Protein AF-0000000087552718 (afdb_homodimer)

Secondary structure (DSSP, 8-state):
---EEEE--GGGHHHHHHHHHHHHHHTSS-S--SPPPHHHHHHHB-SSS-EEEE-TTS-EEEEEEEEE----GGGTTEEEEEEEE-GGGTTSSHHHHHHHHHHHHHHHTT--EEEEEE-TT-HHHHHHHHHTTPEEEEEEEEEEEETTEEEEEEEEEEE-SS--/---EEEE--GGGHHHHHHHHHHHHHHTSS-S--SPPPHHHHHHHB-SSS-EEEE-TTS-EEEEEEEEE----GGGTTEEEEEEEE-GGGTTSSHHHHHHHHHHHHHHHTT--EEEEEE-TT-HHHHHHHHHTTPEEEEEEEEEEEETTEEEEEEEEEEE-SS--

InterPro domains:
  IPR000182 GNAT domain [PF00583] (30-134)
  IPR000182 GNAT domain [PS51186] (3-160)
  IPR016181 Acyl-CoA N-acyltransferase [SSF55729] (3-159)

Radius of gyration: 21.66 Å; Cα contacts (8 Å, |Δi|>4): 622; chains: 2; bounding box: 42×72×47 Å

Nearest PDB structures (foldseek):
  1vhs-assembly1_A  TM=8.877E-01  e=8.436E-16  Bacillus subtilis
  4j3g-assembly2_C  TM=9.039E-01  e=2.349E-14  Brucella abortus 2308
  1vhs-assembly2_B  TM=8.632E-01  e=4.891E-15  Bacillus subtilis
  2j8n-assembly1_A  TM=9.080E-01  e=2.349E-14  Pseudomonas aeruginosa
  1yvo-as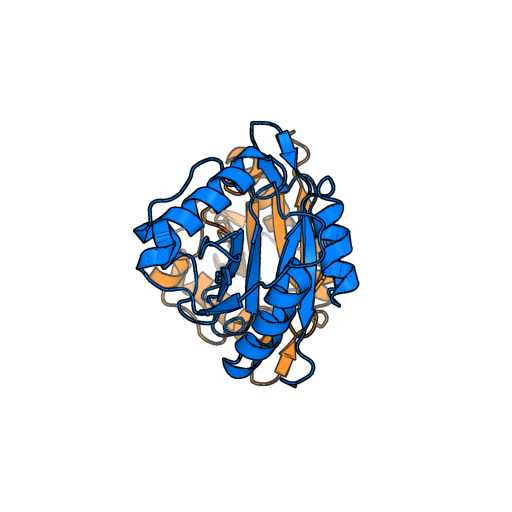sembly1_A  TM=9.043E-01  e=2.396E-13  Pseudomonas aeruginosa PAO1

Foldseek 3Di:
DDKDKDADDPVCLVLALVQVQQLLVVQWNDLDNDRDDSVVVPVFFDPFLWMFIADPVRHTFKIKTWGDDDPDPVQRLETEIDITGHPVCQPVCVRLVSVVSSLVRSVVVPRFKYKYKGFPVPVSVVVVCVVNAKDWPAKAFQPDDHPRDRTIIIMIMDGHPVRD/DDKDKDADDPVCQVLALVQVQQLLVVQWNDLDNDRDDSVVVPVFFDPFLWMFIADPVRHTFKIKTWGDDDPDPVQRQETEIDITGHPVCQPVCVRLVSVVSSLVRSVVVPRFKYKYKGFPVPVSVVVVCVVNAKDWPAKAFQPDDHPRDRTIITMIMDGHPVND

Organism: NCBI:txid2305228

pLDDT: mean 96.36, std 3.83, range [64.38, 98.88]

Structure (mmCIF, N/CA/C/O backbone):
data_AF-0000000087552718-model_v1
#
loop_
_entity.id
_entity.type
_entity.pdbx_description
1 polymer 'N-acetyltransferase family protein'
#
loop_
_atom_site.group_PDB
_atom_site.id
_atom_site.type_symbol
_atom_site.label_atom_id
_atom_site.label_alt_id
_atom_site.label_comp_id
_atom_site.label_asym_id
_atom_site.label_entity_id
_atom_site.label_seq_id
_atom_site.pdbx_PDB_ins_code
_atom_site.Cartn_x
_atom_site.Cartn_y
_atom_site.Cartn_z
_atom_site.occupancy
_atom_site.B_iso_or_equiv
_atom_site.auth_seq_id
_atom_site.auth_comp_id
_atom_site.auth_asym_id
_atom_site.auth_atom_id
_atom_site.pdbx_PDB_model_num
ATOM 1 N N . MET A 1 1 ? -5.48 31.234 22.109 1 64.38 1 MET A N 1
ATOM 2 C CA . MET A 1 1 ? -5.242 31.562 20.719 1 64.38 1 MET A CA 1
ATOM 3 C C . MET A 1 1 ? -6.363 31.031 19.828 1 64.38 1 MET A C 1
ATOM 5 O O . MET A 1 1 ? -6.922 29.969 20.094 1 64.38 1 MET A O 1
ATOM 9 N N . ASN A 1 2 ? -7.027 31.875 19 1 84.81 2 ASN A N 1
ATOM 10 C CA . ASN A 1 2 ? -8.242 31.578 18.25 1 84.81 2 ASN A CA 1
ATOM 11 C C . ASN A 1 2 ? -7.938 30.969 16.891 1 84.81 2 ASN A C 1
ATOM 13 O O . ASN A 1 2 ? -7.25 31.594 16.078 1 84.81 2 ASN A O 1
ATOM 17 N N . TYR A 1 3 ? -7.934 29.688 16.688 1 91.69 3 TYR A N 1
ATOM 18 C CA . TYR A 1 3 ? -7.773 29.031 15.391 1 91.69 3 TYR A CA 1
ATOM 19 C C . TYR A 1 3 ? -9.125 28.75 14.75 1 91.69 3 TYR A C 1
ATOM 21 O O . TYR A 1 3 ? -10.125 28.562 15.453 1 91.69 3 TYR A O 1
ATOM 29 N N . GLU A 1 4 ? -9.148 28.906 13.445 1 95.44 4 GLU A N 1
ATOM 30 C CA . GLU A 1 4 ? -10.359 28.578 12.711 1 95.44 4 GLU A CA 1
ATOM 31 C C . GLU A 1 4 ? -10.148 27.375 11.805 1 95.44 4 GLU A C 1
ATOM 33 O O . GLU A 1 4 ? -9.195 27.344 11.016 1 95.44 4 GLU A O 1
ATOM 38 N N . LEU A 1 5 ? -10.992 26.359 11.984 1 97.06 5 LEU A N 1
ATOM 39 C CA . LEU A 1 5 ? -11.016 25.188 11.109 1 97.06 5 LEU A CA 1
ATOM 40 C C . LEU A 1 5 ? -12 25.391 9.961 1 97.06 5 LEU A C 1
ATOM 42 O O . LEU A 1 5 ? -13.18 25.672 10.195 1 97.06 5 LEU A O 1
ATOM 46 N N . ARG A 1 6 ? -11.508 25.25 8.758 1 97.56 6 ARG A N 1
ATOM 47 C CA . ARG A 1 6 ? -12.406 25.422 7.617 1 97.56 6 ARG A CA 1
ATOM 48 C C . ARG A 1 6 ? -11.969 24.547 6.441 1 97.56 6 ARG A C 1
ATOM 50 O O . ARG A 1 6 ? -10.883 23.969 6.465 1 97.56 6 ARG A O 1
ATOM 57 N N . GLU A 1 7 ? -12.805 24.516 5.41 1 98.06 7 GLU A N 1
ATOM 58 C CA . GLU A 1 7 ? -12.484 23.766 4.199 1 98.06 7 GLU A CA 1
ATOM 59 C C . GLU A 1 7 ? -11.32 24.406 3.449 1 98.06 7 GLU A C 1
ATOM 61 O O . GLU A 1 7 ? -11.18 25.625 3.432 1 98.06 7 GLU A O 1
ATOM 66 N N . MET A 1 8 ? -10.539 23.578 2.881 1 98.44 8 MET A N 1
ATOM 67 C CA . MET A 1 8 ? -9.445 24.047 2.029 1 98.44 8 MET A CA 1
ATOM 68 C C . MET A 1 8 ? -9.984 24.656 0.738 1 98.44 8 MET A C 1
ATOM 70 O O . MET A 1 8 ? -10.844 24.078 0.08 1 98.44 8 MET A O 1
ATOM 74 N N . LEU A 1 9 ? -9.492 25.812 0.384 1 97.12 9 LEU A N 1
ATOM 75 C CA . LEU A 1 9 ? -9.898 26.516 -0.833 1 97.12 9 LEU A CA 1
ATOM 76 C C . LEU A 1 9 ? -8.742 26.609 -1.816 1 97.12 9 LEU A C 1
ATOM 78 O O . LEU A 1 9 ? -7.574 26.5 -1.424 1 97.12 9 LEU A O 1
ATOM 82 N N . PRO A 1 10 ? -9.031 26.859 -3.086 1 96.12 10 PRO A N 1
ATOM 83 C CA . PRO A 1 10 ? -7.965 26.984 -4.078 1 96.12 10 PRO A CA 1
ATOM 84 C C . PRO A 1 10 ? -6.938 28.047 -3.705 1 96.12 10 PRO A C 1
ATOM 86 O O . PRO A 1 10 ? -5.746 27.891 -3.975 1 96.12 10 PRO A O 1
ATOM 89 N N . VAL A 1 11 ? -7.348 29.047 -3.031 1 96.5 11 VAL A N 1
ATOM 90 C CA . VAL A 1 11 ? -6.469 30.156 -2.689 1 96.5 11 VAL A CA 1
ATOM 91 C C . VAL A 1 11 ? -5.449 29.719 -1.645 1 96.5 11 VAL A C 1
ATOM 93 O O . VAL A 1 11 ? -4.418 30.359 -1.457 1 96.5 11 VAL A O 1
ATOM 96 N N . ASP A 1 12 ? -5.703 28.562 -0.987 1 97.88 12 ASP A N 1
ATOM 97 C CA . ASP A 1 12 ? -4.828 28.078 0.077 1 97.88 12 ASP A CA 1
ATOM 98 C C . ASP A 1 12 ? -3.629 27.328 -0.497 1 97.88 12 ASP A C 1
ATOM 100 O O . ASP A 1 12 ? -2.697 26.984 0.235 1 97.88 12 ASP A O 1
ATOM 104 N N . GLU A 1 13 ? -3.666 27.078 -1.728 1 97.06 13 GLU A N 1
ATOM 105 C CA . GLU A 1 13 ? -2.746 26.156 -2.391 1 97.06 13 GLU A CA 1
ATOM 106 C C . GLU A 1 13 ? -1.294 26.5 -2.08 1 97.06 13 GLU A C 1
ATOM 108 O O . GLU A 1 13 ? -0.5 25.625 -1.728 1 97.06 13 GLU A O 1
ATOM 113 N N . GLU A 1 14 ? -0.969 27.75 -2.232 1 97.38 14 GLU A N 1
ATOM 114 C CA . GLU A 1 14 ? 0.408 28.172 -2.008 1 97.38 14 GLU A CA 1
ATOM 115 C C . GLU A 1 14 ? 0.856 27.875 -0.581 1 97.38 14 GLU A C 1
ATOM 117 O O . GLU A 1 14 ? 1.956 27.359 -0.366 1 97.38 14 GLU A O 1
ATOM 122 N N . GLN A 1 15 ? 0.077 28.188 0.384 1 98 15 GLN A N 1
ATOM 123 C CA . GLN A 1 15 ? 0.416 27.953 1.784 1 98 15 GLN A CA 1
ATOM 124 C C . GLN A 1 15 ? 0.46 26.469 2.096 1 98 15 GLN A C 1
ATOM 126 O O . GLN A 1 15 ? 1.306 26.016 2.871 1 98 15 GLN A O 1
ATOM 131 N N . VAL A 1 16 ? -0.418 25.734 1.537 1 98.44 16 VAL A N 1
ATOM 132 C CA . VAL A 1 16 ? -0.459 24.281 1.713 1 98.44 16 VAL A CA 1
ATOM 133 C C . VAL A 1 16 ? 0.856 23.672 1.241 1 98.44 16 VAL A C 1
ATOM 135 O O . VAL A 1 16 ? 1.479 22.891 1.965 1 98.44 16 VAL A O 1
ATOM 138 N N . LEU A 1 17 ? 1.296 24.109 0.075 1 98.62 17 LEU A N 1
ATOM 139 C CA . LEU A 1 17 ? 2.525 23.562 -0.488 1 98.62 17 LEU A CA 1
ATOM 140 C C . LEU A 1 17 ? 3.742 24.031 0.298 1 98.62 17 LEU A C 1
ATOM 142 O O . LEU A 1 17 ? 4.727 23.312 0.435 1 98.62 17 LEU A O 1
ATOM 146 N N . LYS A 1 18 ? 3.645 25.25 0.785 1 98.44 18 LYS A N 1
ATOM 147 C CA . LYS A 1 18 ? 4.727 25.766 1.621 1 98.44 18 LYS A CA 1
ATOM 148 C C . LYS A 1 18 ? 4.883 24.922 2.891 1 98.44 18 LYS A C 1
ATOM 150 O O . LYS A 1 18 ? 6 24.609 3.293 1 98.44 18 LYS A O 1
ATOM 155 N N . ILE A 1 19 ? 3.82 24.609 3.488 1 98.5 19 ILE A N 1
ATOM 156 C CA . ILE A 1 19 ? 3.842 23.781 4.691 1 98.5 19 ILE A CA 1
ATOM 157 C C . ILE A 1 19 ? 4.367 22.391 4.352 1 98.5 19 ILE A C 1
ATOM 159 O O . ILE A 1 19 ? 5.156 21.812 5.105 1 98.5 19 ILE A O 1
ATOM 163 N N . PHE A 1 20 ? 3.951 21.906 3.225 1 98.56 20 PHE A N 1
ATOM 164 C CA . PHE A 1 20 ? 4.441 20.594 2.791 1 98.56 20 PHE A CA 1
ATOM 165 C C . PHE A 1 20 ? 5.953 20.625 2.598 1 98.56 20 PHE A C 1
ATOM 167 O O . PHE A 1 20 ? 6.648 19.688 2.984 1 98.56 20 PHE A O 1
ATOM 174 N N . LYS A 1 21 ? 6.402 21.656 2.045 1 98.56 21 LYS A N 1
ATOM 175 C CA . LYS A 1 21 ? 7.84 21.828 1.862 1 98.56 21 LYS A CA 1
ATOM 176 C C . LYS A 1 21 ? 8.578 21.75 3.195 1 98.56 21 LYS A C 1
ATOM 178 O O . LYS A 1 21 ? 9.625 21.109 3.293 1 98.56 21 LYS A O 1
ATOM 183 N N . GLU A 1 22 ? 8.039 22.359 4.176 1 98.25 22 GLU A N 1
ATOM 184 C CA . GLU A 1 22 ? 8.641 22.281 5.504 1 98.25 22 GLU A CA 1
ATOM 185 C C . GLU A 1 22 ? 8.672 20.828 5.996 1 98.25 22 GLU A C 1
ATOM 187 O O . GLU A 1 22 ? 9.641 20.406 6.629 1 98.25 22 GLU A O 1
ATOM 192 N N . GLY A 1 23 ? 7.598 20.094 5.746 1 97.31 23 GLY A N 1
ATOM 193 C CA . GLY A 1 23 ? 7.578 18.672 6.066 1 97.31 23 GLY A CA 1
ATOM 194 C C . GLY A 1 23 ? 8.672 17.891 5.371 1 97.31 23 GLY A C 1
ATOM 195 O O . GLY A 1 23 ? 9.375 17.094 6.004 1 97.31 23 GLY A O 1
ATOM 196 N N . ILE A 1 24 ? 8.844 18.172 4.117 1 97.88 24 ILE A N 1
ATOM 197 C CA . ILE A 1 24 ? 9.883 17.516 3.338 1 97.88 24 ILE A CA 1
ATOM 198 C C . ILE A 1 24 ? 11.258 17.859 3.92 1 97.88 24 ILE A C 1
ATOM 200 O O . ILE A 1 24 ? 12.078 16.969 4.145 1 97.88 24 ILE A O 1
ATOM 204 N N . GLU A 1 25 ? 11.445 19.078 4.27 1 97.44 25 GLU A N 1
ATOM 205 C CA . GLU A 1 25 ? 12.734 19.562 4.742 1 97.44 25 GLU A CA 1
ATOM 206 C C . GLU A 1 25 ? 13.062 19.031 6.129 1 97.44 25 GLU A C 1
ATOM 208 O O . GLU A 1 25 ? 14.227 18.969 6.52 1 97.44 25 GLU A O 1
ATOM 213 N N . SER A 1 26 ? 12.023 18.672 6.836 1 96.12 26 SER A N 1
ATOM 214 C CA . SER A 1 26 ? 12.266 18.109 8.164 1 96.12 26 SER A CA 1
ATOM 215 C C . SER A 1 26 ? 13.023 16.797 8.086 1 96.12 26 SER A C 1
ATOM 217 O O . SER A 1 26 ? 13.672 16.391 9.047 1 96.12 26 SER A O 1
ATOM 219 N N . GLY A 1 27 ? 12.781 16 7.02 1 96.25 27 GLY A N 1
ATOM 220 C CA . GLY A 1 27 ? 13.477 14.742 6.797 1 96.25 27 GLY A CA 1
ATOM 221 C C . GLY A 1 27 ? 12.844 13.57 7.52 1 96.25 27 GLY A C 1
ATOM 222 O O . GLY A 1 27 ? 13.375 12.461 7.492 1 96.25 27 GLY A O 1
ATOM 223 N N . ILE A 1 28 ? 11.719 13.805 8.148 1 96.31 28 ILE A N 1
ATOM 224 C CA . ILE A 1 28 ? 11.164 12.688 8.906 1 96.31 28 ILE A CA 1
ATOM 225 C C . ILE A 1 28 ? 9.656 12.594 8.648 1 96.31 28 ILE A C 1
ATOM 227 O O . ILE A 1 28 ? 8.953 11.852 9.336 1 96.31 28 ILE A O 1
ATOM 231 N N . ALA A 1 29 ? 9.18 13.367 7.691 1 96.31 29 ALA A N 1
ATOM 232 C CA . ALA A 1 29 ? 7.727 13.43 7.531 1 96.31 29 ALA A CA 1
ATOM 233 C C . ALA A 1 29 ? 7.277 12.602 6.328 1 96.31 29 ALA A C 1
ATOM 235 O O . ALA A 1 29 ? 6.133 12.148 6.273 1 96.31 29 ALA A O 1
ATOM 236 N N . THR A 1 30 ? 8.148 12.469 5.344 1 97.56 30 THR A N 1
ATOM 237 C CA . THR A 1 30 ? 7.758 11.836 4.086 1 97.56 30 THR A CA 1
ATOM 238 C C . THR A 1 30 ? 8.984 11.375 3.309 1 97.56 30 THR A C 1
ATOM 240 O O . THR A 1 30 ? 10.094 11.875 3.535 1 97.56 30 THR A O 1
ATOM 243 N N . PHE A 1 31 ? 8.789 10.516 2.375 1 98 31 PHE A N 1
ATOM 244 C CA . PHE A 1 31 ? 9.852 10.07 1.477 1 98 31 PHE A CA 1
ATOM 245 C C . PHE A 1 31 ? 10.062 11.078 0.351 1 98 31 PHE A C 1
ATOM 247 O O . PHE A 1 31 ? 11.062 11.008 -0.375 1 98 31 PHE A O 1
ATOM 254 N N . GLU A 1 32 ? 9.078 11.984 0.178 1 97.44 32 GLU A N 1
ATOM 255 C CA . GLU A 1 32 ? 9.188 12.961 -0.896 1 97.44 32 GLU A CA 1
ATOM 256 C C . GLU A 1 32 ? 10.391 13.883 -0.682 1 97.44 32 GLU A C 1
ATOM 258 O O . GLU A 1 32 ? 10.672 14.289 0.447 1 97.44 32 GLU A O 1
ATOM 263 N N . THR A 1 33 ? 11.023 14.203 -1.786 1 97.44 33 THR A N 1
ATOM 264 C CA . THR A 1 33 ? 12.203 15.062 -1.687 1 97.44 33 THR A CA 1
ATOM 265 C C . THR A 1 33 ? 11.984 16.375 -2.436 1 97.44 33 THR A C 1
ATOM 267 O O . THR A 1 33 ? 12.789 17.297 -2.322 1 97.44 33 THR A O 1
ATOM 270 N N . GLU A 1 34 ? 10.906 16.406 -3.184 1 97.5 34 GLU A N 1
ATOM 271 C CA . GLU A 1 34 ? 10.555 17.609 -3.938 1 97.5 34 GLU A CA 1
ATOM 272 C C . GLU A 1 34 ? 9.102 18.016 -3.689 1 97.5 34 GLU A C 1
ATOM 274 O O . GLU A 1 34 ? 8.25 17.156 -3.447 1 97.5 34 GLU A O 1
ATOM 279 N N . VAL A 1 35 ? 8.906 19.266 -3.74 1 98.12 35 VAL A N 1
ATOM 280 C CA . VAL A 1 35 ? 7.543 19.766 -3.641 1 98.12 35 VAL A CA 1
ATOM 281 C C . VAL A 1 35 ? 6.812 19.531 -4.961 1 98.12 35 VAL A C 1
ATOM 283 O O . VAL A 1 35 ? 7.305 19.922 -6.023 1 98.12 35 VAL A O 1
ATOM 286 N N . PRO A 1 36 ? 5.746 18.922 -4.91 1 97.5 36 PRO A N 1
ATOM 287 C CA . PRO A 1 36 ? 5.012 18.734 -6.164 1 97.5 36 PRO A CA 1
ATOM 288 C C . PRO A 1 36 ? 4.441 20.031 -6.719 1 97.5 36 PRO A C 1
ATOM 290 O O . PRO A 1 36 ? 4.359 21.031 -5.996 1 97.5 36 PRO A O 1
ATOM 293 N N . THR A 1 37 ? 4.102 19.969 -7.969 1 97.62 37 THR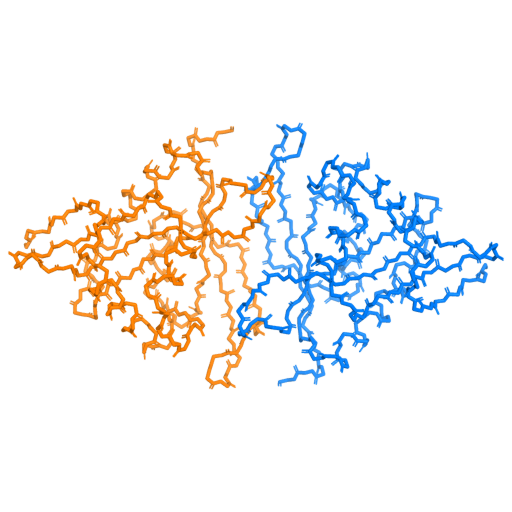 A N 1
ATOM 294 C CA . THR A 1 37 ? 3.273 21.047 -8.492 1 97.62 37 THR A CA 1
ATOM 295 C C . THR A 1 37 ? 1.881 21.016 -7.875 1 97.62 37 THR A C 1
ATOM 297 O O . THR A 1 37 ? 1.469 20 -7.312 1 97.62 37 THR A O 1
ATOM 300 N N . ALA A 1 38 ? 1.217 22.094 -8.008 1 96.75 38 ALA A N 1
ATOM 301 C CA . ALA A 1 38 ? -0.156 22.156 -7.512 1 96.75 38 ALA A CA 1
ATOM 302 C C . ALA A 1 38 ? -1.026 21.094 -8.172 1 96.75 38 ALA A C 1
ATOM 304 O O . ALA A 1 38 ? -1.839 20.438 -7.512 1 96.75 38 ALA A O 1
ATOM 305 N N . GLU A 1 39 ? -0.843 20.906 -9.414 1 96.94 39 GLU A N 1
ATOM 306 C CA . GLU A 1 39 ? -1.607 19.922 -10.172 1 96.94 39 GLU A CA 1
ATOM 307 C C . GLU A 1 39 ? -1.315 18.5 -9.68 1 96.94 39 GLU A C 1
ATOM 309 O O . GLU A 1 39 ? -2.236 17.719 -9.469 1 96.94 39 GLU A O 1
ATOM 314 N N . ALA A 1 40 ? -0.06 18.203 -9.484 1 96.62 40 ALA A N 1
ATOM 315 C CA . ALA A 1 40 ? 0.334 16.875 -9.016 1 96.62 40 ALA A CA 1
ATOM 316 C C . ALA A 1 40 ? -0.217 16.609 -7.617 1 96.62 40 ALA A C 1
ATOM 318 O O . ALA A 1 40 ? -0.703 15.508 -7.336 1 96.62 40 ALA A O 1
ATOM 319 N N . TRP A 1 41 ? -0.127 17.609 -6.82 1 97.38 41 TRP A N 1
ATOM 320 C CA . TRP A 1 41 ? -0.685 17.5 -5.477 1 97.38 41 TRP A CA 1
ATOM 321 C C . TRP A 1 41 ? -2.18 17.188 -5.535 1 97.38 41 TRP A C 1
ATOM 323 O O . TRP A 1 41 ? -2.656 16.266 -4.875 1 97.38 41 TRP A O 1
ATOM 333 N N . ASN A 1 42 ? -2.861 17.906 -6.359 1 96.94 42 ASN A N 1
ATOM 334 C CA . ASN A 1 42 ? -4.309 17.766 -6.469 1 96.94 42 ASN A CA 1
ATOM 335 C C . ASN A 1 42 ? -4.695 16.375 -6.98 1 96.94 42 ASN A C 1
ATOM 337 O O . ASN A 1 42 ? -5.734 15.836 -6.602 1 96.94 42 ASN A O 1
ATOM 341 N N . MET A 1 43 ? -3.889 15.812 -7.773 1 95.44 43 MET A N 1
ATOM 342 C CA . MET A 1 43 ? -4.168 14.5 -8.352 1 95.44 43 MET A CA 1
ATOM 343 C C . MET A 1 43 ? -3.912 13.391 -7.332 1 95.44 43 MET A C 1
ATOM 345 O O . MET A 1 43 ? -4.523 12.328 -7.402 1 95.44 43 MET A O 1
ATOM 349 N N . GLU A 1 44 ? -3.072 13.664 -6.414 1 95.75 44 GLU A N 1
ATOM 350 C CA . GLU A 1 44 ? -2.666 12.648 -5.449 1 95.75 44 GLU A CA 1
ATOM 351 C C . GLU A 1 44 ? -3.652 12.562 -4.289 1 95.75 44 GLU A C 1
ATOM 353 O O . GLU A 1 44 ? -3.791 11.508 -3.66 1 95.75 44 GLU A O 1
ATOM 358 N N . TYR A 1 45 ? -4.293 13.648 -4.02 1 97.88 45 TYR A N 1
ATOM 359 C CA . TYR A 1 45 ? -5.191 13.727 -2.873 1 97.88 45 TYR A CA 1
ATOM 360 C C . TYR A 1 45 ? -6.648 13.711 -3.318 1 97.88 45 TYR A C 1
ATOM 362 O O . TYR A 1 45 ? -6.98 14.203 -4.395 1 97.88 45 TYR A O 1
ATOM 370 N N . PHE A 1 46 ? -7.441 13.148 -2.514 1 98.19 46 PHE A N 1
ATOM 371 C CA . PHE A 1 46 ? -8.883 13.219 -2.748 1 98.19 46 PHE A CA 1
ATOM 372 C C . PHE A 1 46 ? -9.383 14.656 -2.639 1 98.19 46 PHE A C 1
ATOM 374 O O . PHE A 1 46 ? -8.852 15.445 -1.854 1 98.19 46 PHE A O 1
ATOM 381 N N . ASN A 1 47 ? -10.453 14.922 -3.344 1 97.06 47 ASN A N 1
ATOM 382 C CA . ASN A 1 47 ? -11.07 16.25 -3.244 1 97.06 47 ASN A CA 1
ATOM 383 C C . ASN A 1 47 ? -11.859 16.391 -1.946 1 97.06 47 ASN A C 1
ATOM 385 O O . ASN A 1 47 ? -11.992 17.5 -1.422 1 97.06 47 ASN A O 1
ATOM 389 N N . GLU A 1 48 ? -12.305 15.297 -1.503 1 97.38 48 GLU A N 1
ATOM 390 C CA . GLU A 1 48 ? -13.039 15.289 -0.241 1 97.38 48 GLU A CA 1
ATOM 391 C C . GLU A 1 48 ? -12.094 15.344 0.952 1 97.38 48 GLU A C 1
ATOM 393 O O . GLU A 1 48 ? -10.945 14.906 0.856 1 97.38 48 GLU A O 1
ATOM 398 N N . CYS A 1 49 ? -12.625 15.914 2.078 1 98.31 49 CYS A N 1
ATOM 399 C CA . CYS A 1 49 ? -11.953 15.852 3.371 1 98.31 49 CYS A CA 1
ATOM 400 C C . CYS A 1 49 ? -10.664 16.672 3.361 1 98.31 49 CYS A C 1
ATOM 402 O O . CYS A 1 49 ? -9.633 16.219 3.867 1 98.31 49 CYS A O 1
ATOM 404 N N . ARG A 1 50 ? -10.68 17.766 2.713 1 98.5 50 ARG A N 1
ATOM 405 C CA . ARG A 1 50 ? -9.586 18.734 2.779 1 98.5 50 ARG A CA 1
ATOM 406 C C . ARG A 1 50 ? -9.906 19.859 3.758 1 98.5 50 ARG A C 1
ATOM 408 O O . ARG A 1 50 ? -10.898 20.562 3.598 1 98.5 50 ARG A O 1
ATOM 415 N N . TRP A 1 51 ? -9.047 20.031 4.754 1 98.56 51 TRP A N 1
ATOM 416 C CA . TRP A 1 51 ? -9.281 21.031 5.785 1 98.56 51 TRP A CA 1
ATOM 417 C C . TRP A 1 51 ? -8.008 21.797 6.105 1 98.56 51 TRP A C 1
ATOM 419 O O . TRP A 1 51 ? -6.902 21.266 5.98 1 98.56 51 TRP A O 1
ATOM 429 N N . VAL A 1 52 ? -8.195 23.047 6.551 1 98.31 52 VAL A N 1
ATOM 430 C CA . VAL A 1 52 ? -7.062 23.844 6.984 1 98.31 52 VAL A CA 1
ATOM 431 C C . VAL A 1 52 ? -7.375 24.5 8.336 1 98.31 52 VAL A C 1
ATOM 433 O O . VAL A 1 52 ? -8.547 24.672 8.688 1 98.31 52 VAL A O 1
ATOM 436 N N . LEU A 1 53 ? -6.34 24.688 9.039 1 97.94 53 LEU A N 1
ATOM 437 C CA . LEU A 1 53 ? -6.395 25.516 10.242 1 97.94 53 LEU A CA 1
ATOM 438 C C . LEU A 1 53 ? -5.75 26.875 9.992 1 97.94 53 LEU A C 1
ATOM 440 O O . LEU A 1 53 ? -4.609 26.953 9.531 1 97.94 53 LEU A O 1
ATOM 444 N N . GLU A 1 54 ? -6.531 27.891 10.32 1 96.44 54 GLU A N 1
ATOM 445 C CA . GLU A 1 54 ? -6.051 29.266 10.164 1 96.44 54 GLU A CA 1
ATOM 446 C C . GLU A 1 54 ? -5.828 29.922 11.516 1 96.44 54 GLU A C 1
ATOM 448 O O . GLU A 1 54 ? -6.617 29.734 12.445 1 96.44 54 GLU A O 1
ATOM 453 N N . ASN A 1 55 ? -4.715 30.75 11.547 1 95.19 55 ASN A N 1
ATOM 454 C CA . ASN A 1 55 ? -4.48 31.5 12.773 1 95.19 55 ASN A CA 1
ATOM 455 C C . ASN A 1 55 ? -5.215 32.844 12.766 1 95.19 55 ASN A C 1
ATOM 457 O O . ASN A 1 55 ? -6.051 33.094 11.891 1 95.19 55 ASN A O 1
ATOM 461 N N . GLU A 1 56 ? -4.938 33.656 13.719 1 93.56 56 GLU A N 1
ATOM 462 C CA . GLU A 1 56 ? -5.652 34.906 13.922 1 93.56 56 GLU A CA 1
ATOM 463 C C . GLU A 1 56 ? -5.375 35.875 12.781 1 93.56 56 GLU A C 1
ATOM 465 O O . GLU A 1 56 ? -6.141 36.812 12.562 1 93.56 56 GLU A O 1
ATOM 470 N N . ASN A 1 57 ? -4.297 35.719 12.031 1 94.31 57 ASN A N 1
ATOM 471 C CA . ASN A 1 57 ? -3.945 36.562 10.906 1 94.31 57 ASN A CA 1
ATOM 472 C C . ASN A 1 57 ? -4.414 36 9.586 1 94.31 57 ASN A C 1
ATOM 474 O O . ASN A 1 57 ? -3.918 36.375 8.516 1 94.31 57 ASN A O 1
ATOM 478 N N . ASN A 1 58 ? -5.215 34.938 9.633 1 94.12 58 ASN A N 1
ATOM 479 C CA . ASN A 1 58 ? -5.785 34.281 8.461 1 94.12 58 ASN A CA 1
ATOM 480 C C . ASN A 1 58 ? -4.715 33.562 7.648 1 94.12 58 ASN A C 1
ATOM 482 O O . ASN A 1 58 ? -4.797 33.5 6.422 1 94.12 58 ASN A O 1
ATOM 486 N N . GLU A 1 59 ? -3.758 33.125 8.375 1 95.81 59 GLU A N 1
ATOM 487 C CA . GLU A 1 59 ? -2.727 32.312 7.746 1 95.81 59 GLU A CA 1
ATOM 488 C C . GLU A 1 59 ? -2.959 30.828 8.008 1 95.81 59 GLU A C 1
ATOM 490 O O . GLU A 1 59 ? -3.23 30.422 9.141 1 95.81 59 GLU A O 1
ATOM 495 N N . VAL A 1 60 ? -2.887 30.109 6.918 1 98 60 VAL A N 1
ATOM 496 C CA . VAL A 1 60 ? -2.971 28.656 7.098 1 98 60 VAL A CA 1
ATOM 497 C C . VAL A 1 60 ? -1.73 28.156 7.836 1 98 60 VAL A C 1
ATOM 499 O O . VAL A 1 60 ? -0.604 28.375 7.383 1 98 60 VAL A O 1
ATOM 502 N N . VAL A 1 61 ? -1.933 27.469 8.961 1 97.38 61 VAL A N 1
ATOM 503 C CA . VAL A 1 61 ? -0.796 27.031 9.766 1 97.38 61 VAL A CA 1
ATOM 504 C C . VAL A 1 61 ? -0.707 25.516 9.75 1 97.38 61 VAL A C 1
ATOM 506 O O . VAL A 1 61 ? 0.299 24.938 10.172 1 97.38 61 VAL A O 1
ATOM 509 N N . GLY A 1 62 ? -1.779 24.812 9.25 1 98.12 62 GLY A N 1
ATOM 510 C CA . GLY A 1 62 ? -1.829 23.359 9.109 1 98.12 62 GLY A CA 1
ATOM 511 C C . GLY A 1 62 ? -2.949 22.891 8.203 1 98.12 62 GLY A C 1
ATOM 512 O O . GLY A 1 62 ? -3.883 23.641 7.918 1 98.12 62 GLY A O 1
ATOM 513 N N . TRP A 1 63 ? -2.758 21.703 7.746 1 98.44 63 TRP A N 1
ATOM 514 C CA . TRP A 1 63 ? -3.797 21.156 6.887 1 98.44 63 TRP A CA 1
ATOM 515 C C . TRP A 1 63 ? -3.807 19.625 6.961 1 98.44 63 TRP A C 1
ATOM 517 O O . TRP A 1 63 ? -2.852 19.016 7.445 1 98.44 63 TRP A O 1
ATOM 527 N N . CYS A 1 64 ? -4.918 19.062 6.53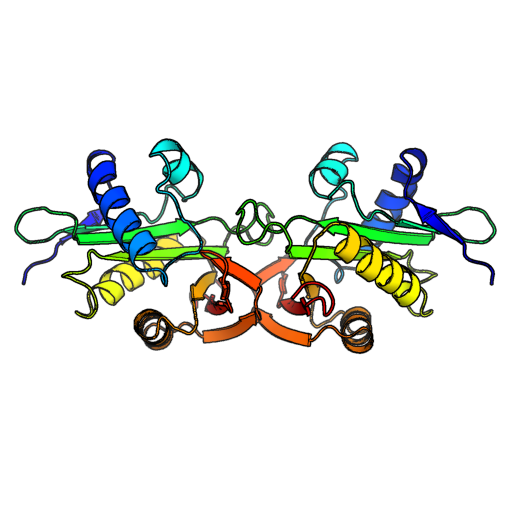9 1 98.5 64 CYS A N 1
ATOM 528 C CA . CYS A 1 64 ? -5.035 17.609 6.391 1 98.5 64 CYS A CA 1
ATOM 529 C C . CYS A 1 64 ? -5.797 17.25 5.125 1 98.5 64 CYS A C 1
ATOM 531 O O . CYS A 1 64 ? -6.641 18.031 4.66 1 98.5 64 CYS A O 1
ATOM 533 N N . ALA A 1 65 ? -5.477 16.156 4.57 1 98.62 65 ALA A N 1
ATOM 534 C CA . ALA A 1 65 ? -6.098 15.594 3.375 1 98.62 65 ALA A CA 1
ATOM 535 C C . ALA A 1 65 ? -5.898 14.086 3.307 1 98.62 65 ALA A C 1
ATOM 537 O O . ALA A 1 65 ? -5.137 13.516 4.094 1 98.62 65 ALA A O 1
ATOM 538 N N . LEU A 1 66 ? -6.641 13.445 2.441 1 98.75 66 LEU A N 1
ATOM 539 C CA . LEU A 1 66 ? -6.562 12 2.277 1 98.75 66 LEU A CA 1
ATOM 540 C C . LEU A 1 66 ? -5.957 11.633 0.925 1 98.75 66 LEU A C 1
ATOM 542 O O . LEU A 1 66 ? -6.293 12.242 -0.093 1 98.75 66 LEU A O 1
ATOM 546 N N . LYS A 1 67 ? -5.102 10.695 0.972 1 97.81 67 LYS A N 1
ATOM 547 C CA . LYS A 1 67 ? -4.539 10.141 -0.255 1 97.81 67 LYS A CA 1
ATOM 548 C C . LYS A 1 67 ? -5.109 8.758 -0.548 1 97.81 67 LYS A C 1
ATOM 550 O O . LYS A 1 67 ? -5.324 7.965 0.368 1 97.81 67 LYS A O 1
ATOM 555 N N . ALA A 1 68 ? -5.234 8.516 -1.821 1 94.88 68 ALA A N 1
ATOM 556 C CA . ALA A 1 68 ? -5.633 7.172 -2.219 1 94.88 68 ALA A CA 1
ATOM 557 C C . ALA A 1 68 ? -4.48 6.188 -2.049 1 94.88 68 ALA A C 1
ATOM 559 O O . ALA A 1 68 ? -3.326 6.516 -2.342 1 94.88 68 ALA A O 1
ATOM 560 N N . ILE A 1 69 ? -4.797 4.945 -1.682 1 95.56 69 ILE A N 1
ATOM 561 C CA . ILE A 1 69 ? -3.744 3.963 -1.46 1 95.56 69 ILE A CA 1
ATOM 562 C C . ILE A 1 69 ? -3.854 2.848 -2.496 1 95.56 69 ILE A C 1
ATOM 564 O O . ILE A 1 69 ? -2.947 2.021 -2.627 1 95.56 69 ILE A O 1
ATOM 568 N N . SER A 1 70 ? -4.969 2.785 -3.145 1 94.81 70 SER A N 1
ATOM 569 C CA . SER A 1 70 ? -5.234 1.711 -4.094 1 94.81 70 SER A CA 1
ATOM 570 C C . SER A 1 70 ? -6.328 2.104 -5.082 1 94.81 70 SER A C 1
ATOM 572 O O . SER A 1 70 ? -7.188 2.932 -4.766 1 94.81 70 SER A O 1
ATOM 574 N N . LYS A 1 71 ? -6.348 1.505 -6.223 1 92.25 71 LYS A N 1
ATOM 575 C CA . LYS A 1 71 ? -7.41 1.688 -7.207 1 92.25 71 LYS A CA 1
ATOM 576 C C . LYS A 1 71 ? -8.438 0.564 -7.117 1 92.25 71 LYS A C 1
ATOM 578 O O . LYS A 1 71 ? -9.453 0.586 -7.824 1 92.25 71 LYS A O 1
ATOM 583 N N . ARG A 1 72 ? -8.18 -0.412 -6.262 1 94 72 ARG A N 1
ATOM 584 C CA . ARG A 1 72 ? -9.062 -1.573 -6.156 1 94 72 ARG A CA 1
ATOM 585 C C . ARG A 1 72 ? -10.367 -1.208 -5.469 1 94 72 ARG A C 1
ATOM 587 O O . ARG A 1 72 ? -10.367 -0.553 -4.426 1 94 72 ARG A O 1
ATOM 594 N N . GLU A 1 73 ? -11.414 -1.738 -6.035 1 94.94 73 GLU A N 1
ATOM 595 C CA . GLU A 1 73 ? -12.742 -1.495 -5.473 1 94.94 73 GLU A CA 1
ATOM 596 C C . GLU A 1 73 ? -12.828 -1.988 -4.031 1 94.94 73 GLU A C 1
ATOM 598 O O . GLU A 1 73 ? -13.438 -1.338 -3.182 1 94.94 7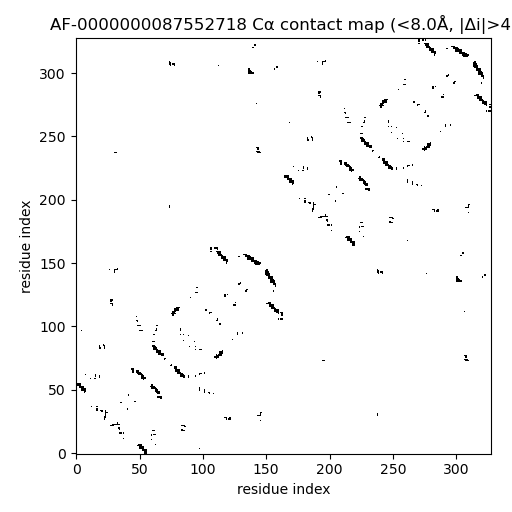3 GLU A O 1
ATOM 603 N N . ALA A 1 74 ? -12.172 -3.002 -3.713 1 96.5 74 ALA A N 1
ATOM 604 C CA . ALA A 1 74 ? -12.234 -3.623 -2.393 1 96.5 74 ALA A CA 1
ATOM 605 C C . ALA A 1 74 ? -11.625 -2.713 -1.329 1 96.5 74 ALA A C 1
ATOM 607 O O . ALA A 1 74 ? -11.875 -2.895 -0.134 1 96.5 74 ALA A O 1
ATOM 608 N N . LEU A 1 75 ? -10.82 -1.761 -1.769 1 97.06 75 LEU A N 1
ATOM 609 C CA . LEU A 1 75 ? -10.109 -0.896 -0.837 1 97.06 75 LEU A CA 1
ATOM 610 C C . LEU A 1 75 ? -10.539 0.558 -1.008 1 97.06 75 LEU A C 1
ATOM 612 O O . LEU A 1 75 ? -9.844 1.472 -0.558 1 97.06 75 LEU A O 1
ATOM 616 N N . LYS A 1 76 ? -11.648 0.84 -1.653 1 96.69 76 LYS A N 1
ATOM 617 C CA . LYS A 1 76 ? -12.086 2.182 -2.023 1 96.69 76 LYS A CA 1
ATOM 618 C C . LYS A 1 76 ? -12.336 3.041 -0.788 1 96.69 76 LYS A C 1
ATOM 620 O O . LYS A 1 76 ? -12.266 4.27 -0.852 1 96.69 76 LYS A O 1
ATOM 625 N N . GLY A 1 77 ? -12.594 2.449 0.342 1 97.81 77 GLY A N 1
ATOM 626 C CA . GLY A 1 77 ? -12.859 3.172 1.575 1 97.81 77 GLY A CA 1
ATOM 627 C C . GLY A 1 77 ? -11.656 3.258 2.49 1 97.81 77 GLY A C 1
ATOM 628 O O . GLY A 1 77 ? -11.789 3.572 3.674 1 97.81 77 GLY A O 1
ATOM 629 N N . VAL A 1 78 ? -10.477 2.936 1.989 1 98.56 78 VAL A N 1
ATOM 630 C CA . VAL A 1 78 ? -9.227 3.027 2.736 1 98.56 78 VAL A CA 1
ATOM 631 C C . VAL A 1 78 ? -8.398 4.195 2.207 1 98.56 78 VAL A C 1
ATOM 633 O O . VAL A 1 78 ? -8.219 4.344 0.996 1 98.56 78 VAL A O 1
ATOM 636 N N . ALA A 1 79 ? -7.863 5.031 3.096 1 98.62 79 ALA A N 1
ATOM 637 C CA . ALA A 1 79 ? -7.074 6.176 2.645 1 98.62 79 ALA A CA 1
ATOM 638 C C . ALA A 1 79 ? -5.918 6.457 3.6 1 98.62 79 ALA A C 1
ATOM 640 O O . ALA A 1 79 ? -5.965 6.074 4.77 1 98.62 79 ALA A O 1
ATOM 641 N N . GLU A 1 80 ? -4.918 7.055 3.082 1 98.44 80 GLU A N 1
ATOM 642 C CA . GLU A 1 80 ? -3.812 7.57 3.885 1 98.44 80 GLU A CA 1
ATOM 643 C C . GLU A 1 80 ? -4.102 8.984 4.375 1 98.44 80 GLU A C 1
ATOM 645 O O . GLU A 1 80 ? -4.477 9.859 3.588 1 98.44 80 GLU A O 1
ATOM 650 N N . VAL A 1 81 ? -3.934 9.195 5.633 1 98.19 81 VAL A N 1
ATOM 651 C CA . VAL A 1 81 ? -4.168 10.516 6.211 1 98.19 81 VAL A CA 1
ATOM 652 C C . VAL A 1 81 ? -2.873 11.32 6.195 1 98.19 81 VAL A C 1
ATOM 654 O O . VAL A 1 81 ? -1.817 10.82 6.59 1 98.19 81 VAL A O 1
ATOM 657 N N . CYS A 1 82 ? -2.945 12.469 5.75 1 98.06 82 CYS A N 1
ATOM 658 C CA . CYS A 1 82 ? -1.833 13.414 5.73 1 98.06 82 CYS A CA 1
ATOM 659 C C . CYS A 1 82 ? -2.16 14.664 6.547 1 98.06 82 CYS A C 1
ATOM 661 O O . CYS A 1 82 ? -3.158 15.336 6.285 1 98.06 82 CYS A O 1
ATOM 663 N N . ILE A 1 83 ? -1.376 14.953 7.504 1 97.69 83 ILE A N 1
ATOM 664 C CA . ILE A 1 83 ? -1.524 16.125 8.352 1 97.69 83 ILE A CA 1
ATOM 665 C C . ILE A 1 83 ? -0.18 16.844 8.484 1 97.69 83 ILE A C 1
ATOM 667 O O . ILE A 1 83 ? 0.82 16.234 8.867 1 97.69 83 ILE A O 1
ATOM 671 N N . TYR A 1 84 ? -0.152 18.078 8.172 1 97.56 84 TYR A N 1
ATOM 672 C CA . TYR A 1 84 ? 1.064 18.875 8.227 1 97.56 84 TYR A CA 1
ATOM 673 C C . TYR A 1 84 ? 0.805 20.219 8.914 1 97.56 84 TYR A C 1
ATOM 675 O O . TYR A 1 84 ? -0.265 20.812 8.758 1 97.56 84 TYR A O 1
ATOM 683 N N . PHE A 1 85 ? 1.799 20.672 9.617 1 97.25 85 PHE A N 1
ATOM 684 C CA . PHE A 1 85 ? 1.806 22 10.25 1 97.25 85 PHE A CA 1
ATOM 685 C C . PHE A 1 85 ? 3.111 22.719 9.969 1 97.25 85 PHE A C 1
ATOM 687 O O . PHE A 1 85 ? 4.168 22.094 9.852 1 97.25 85 PHE A O 1
ATOM 694 N N . THR A 1 86 ? 2.979 23.984 9.891 1 97 86 THR A N 1
ATOM 695 C CA . THR A 1 86 ? 4.215 24.75 9.906 1 97 86 THR A CA 1
ATOM 696 C C . THR A 1 86 ? 4.98 24.516 11.211 1 97 86 THR A C 1
ATOM 698 O O . THR A 1 86 ? 4.379 24.234 12.25 1 97 86 THR A O 1
ATOM 701 N N . LYS A 1 87 ? 6.25 24.656 11.18 1 94.19 87 LYS A N 1
ATOM 702 C CA . LYS A 1 87 ? 7.152 24.281 12.266 1 94.19 87 LYS A CA 1
ATOM 703 C C . LYS A 1 87 ? 6.754 24.953 13.57 1 94.19 87 LYS A C 1
ATOM 705 O O . LYS A 1 87 ? 6.688 24.312 14.625 1 94.19 87 LYS A O 1
ATOM 710 N N . ALA A 1 88 ? 6.324 26.156 13.508 1 92.19 88 ALA A N 1
ATOM 711 C CA . ALA A 1 88 ? 6.039 26.969 14.688 1 92.19 88 ALA A CA 1
ATOM 712 C C . ALA A 1 88 ? 4.781 26.469 15.398 1 92.19 88 ALA A C 1
ATOM 714 O O . ALA A 1 88 ? 4.531 26.844 16.547 1 92.19 88 ALA A O 1
ATOM 715 N N . TYR A 1 89 ? 4.051 25.625 14.781 1 92.88 89 TYR A N 1
ATOM 716 C CA . TYR A 1 89 ? 2.764 25.234 15.344 1 92.88 89 TYR A CA 1
ATOM 717 C C . TYR A 1 89 ? 2.732 23.734 15.648 1 92.88 89 TYR A C 1
ATOM 719 O O . TYR A 1 89 ? 1.68 23.188 15.969 1 92.88 89 TYR A O 1
ATOM 727 N N . GLN A 1 90 ? 3.83 23.094 15.5 1 89.81 90 GLN A N 1
ATOM 728 C CA . GLN A 1 90 ? 3.926 21.672 15.844 1 89.81 90 GLN A CA 1
ATOM 729 C C . GLN A 1 90 ? 4.023 21.469 17.359 1 89.81 90 GLN A C 1
ATOM 731 O O . GLN A 1 90 ? 4.59 22.312 18.062 1 89.81 90 GLN A O 1
ATOM 736 N N . GLY A 1 91 ? 3.365 20.438 17.844 1 84.19 91 GLY A N 1
ATOM 737 C CA . GLY A 1 91 ? 3.486 20.094 19.266 1 84.19 91 GLY A CA 1
ATOM 738 C C . GLY A 1 91 ? 2.545 20.875 20.156 1 84.19 91 GLY A C 1
ATOM 739 O O . GLY A 1 91 ? 2.736 20.938 21.359 1 84.19 91 GLY A O 1
ATOM 740 N N . LYS A 1 92 ? 1.556 21.5 19.594 1 84.81 92 LYS A N 1
ATOM 741 C CA . LYS A 1 92 ? 0.655 22.344 20.375 1 84.81 92 LYS A CA 1
ATOM 742 C C . LYS A 1 92 ? -0.72 21.688 20.516 1 84.81 92 LYS A C 1
ATOM 744 O O . LYS A 1 92 ? -1.661 22.328 21 1 84.81 92 LYS A O 1
ATOM 749 N N . GLY A 1 93 ? -0.879 20.5 19.969 1 85.75 93 GLY A N 1
ATOM 750 C CA . GLY A 1 93 ? -2.137 19.781 20.094 1 85.75 93 GLY A CA 1
ATOM 751 C C . GLY A 1 93 ? -3.139 20.141 19.016 1 85.75 93 GLY A C 1
ATOM 752 O O . GLY A 1 93 ? -4.27 19.641 19.016 1 85.75 93 GLY A O 1
ATOM 753 N N . LEU A 1 94 ? -2.766 20.906 18.078 1 91.69 94 LEU A N 1
ATOM 754 C CA . LEU A 1 94 ? -3.666 21.375 17.016 1 91.69 94 LEU A CA 1
ATOM 755 C C . LEU A 1 94 ? -3.959 20.266 16.031 1 91.69 94 LEU A C 1
ATOM 757 O O . LEU A 1 94 ? -5.004 20.266 15.367 1 91.69 94 LEU A O 1
ATOM 761 N N . GLY A 1 95 ? -3.086 19.328 15.945 1 93.94 95 GLY A N 1
ATOM 762 C CA . GLY A 1 95 ? -3.277 18.219 15.039 1 93.94 95 GLY A CA 1
ATOM 763 C C . GLY A 1 95 ? -4.508 17.391 15.359 1 93.94 95 GLY A C 1
ATOM 764 O O . GLY A 1 95 ? -5.211 16.938 14.453 1 93.94 95 GLY A O 1
ATOM 765 N N . SER A 1 96 ? -4.762 17.297 16.625 1 93.94 96 SER A N 1
ATOM 766 C CA . SER A 1 96 ? -5.902 16.5 17.062 1 93.94 96 SER A CA 1
ATOM 767 C C . SER A 1 96 ? -7.219 17.109 16.594 1 93.94 96 SER A C 1
ATOM 769 O O . SER A 1 96 ? -8.156 16.391 16.266 1 93.94 96 SER A O 1
ATOM 771 N N . VAL A 1 97 ? -7.238 18.391 16.547 1 92.75 97 VAL A N 1
ATOM 772 C CA . VAL A 1 97 ? -8.43 19.078 16.078 1 92.75 97 VAL A CA 1
ATOM 773 C C . VAL A 1 97 ? -8.672 18.734 14.602 1 92.75 97 VAL A C 1
ATOM 775 O O . VAL A 1 97 ? -9.789 18.359 14.219 1 92.75 97 VAL A O 1
ATOM 778 N N .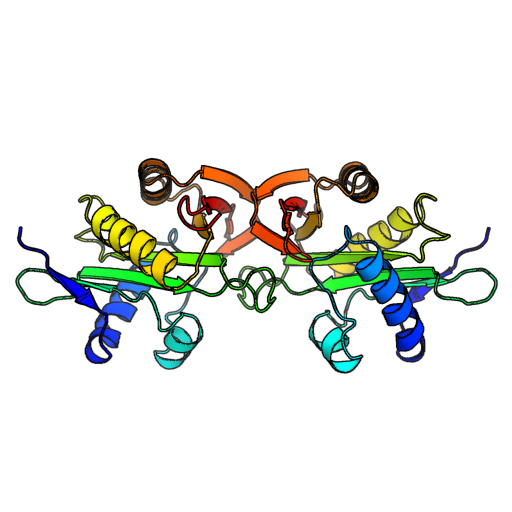 LEU A 1 98 ? -7.668 18.812 13.805 1 95.56 98 LEU A N 1
ATOM 779 C CA . LEU A 1 98 ? -7.766 18.5 12.383 1 95.56 98 LEU A CA 1
ATOM 780 C C . LEU A 1 98 ? -8.117 17.031 12.18 1 95.56 98 LEU A C 1
ATOM 782 O O . LEU A 1 98 ? -8.992 16.703 11.367 1 95.56 98 LEU A O 1
ATOM 786 N N . LEU A 1 99 ? -7.484 16.234 12.93 1 96.38 99 LEU A N 1
ATOM 787 C CA . LEU A 1 99 ? -7.664 14.789 12.75 1 96.38 99 LEU A CA 1
ATOM 788 C C . LEU A 1 99 ? -9.086 14.367 13.117 1 96.38 99 LEU A C 1
ATOM 790 O O . LEU A 1 99 ? -9.695 13.555 12.43 1 96.38 99 LEU A O 1
ATOM 794 N N . LYS A 1 100 ? -9.602 14.883 14.195 1 95.25 100 LYS A N 1
ATOM 795 C CA . LYS A 1 100 ? -10.961 14.562 14.602 1 95.25 100 LYS A CA 1
ATOM 796 C C . LYS A 1 100 ? -11.969 14.969 13.531 1 95.25 100 LYS A C 1
ATOM 798 O O . LYS A 1 100 ? -12.891 14.211 13.219 1 95.25 100 LYS A O 1
ATOM 803 N N . LYS A 1 101 ? -11.766 16.172 13.047 1 96.5 101 LYS A N 1
ATOM 804 C CA . LYS A 1 101 ? -12.617 16.625 11.945 1 96.5 101 LYS A CA 1
ATOM 805 C C . LYS A 1 101 ? -12.484 15.688 10.742 1 96.5 101 LYS A C 1
ATOM 807 O O . LYS A 1 101 ? -13.492 15.312 10.133 1 96.5 101 LYS A O 1
ATOM 812 N N . MET A 1 102 ? -11.312 15.312 10.391 1 97.12 102 MET A N 1
ATOM 813 C CA . MET A 1 102 ? -11.031 14.43 9.258 1 97.12 102 MET A CA 1
ATOM 814 C C . MET A 1 102 ? -11.703 13.078 9.445 1 97.12 102 MET A C 1
ATOM 816 O O . MET A 1 102 ? -12.305 12.547 8.508 1 97.12 102 MET A O 1
ATOM 820 N N . ILE A 1 103 ? -11.602 12.508 10.633 1 97.12 103 ILE A N 1
ATOM 821 C CA . ILE A 1 103 ? -12.172 11.195 10.914 1 97.12 103 ILE A CA 1
ATOM 822 C C . ILE A 1 103 ? -13.68 11.234 10.703 1 97.12 103 ILE A C 1
ATOM 824 O O . ILE A 1 103 ? -14.234 10.406 9.977 1 97.12 103 ILE A O 1
ATOM 828 N N . LEU A 1 104 ? -14.281 12.242 11.266 1 97 104 LEU A N 1
ATOM 829 C CA . LEU A 1 104 ? -15.727 12.375 11.133 1 97 104 LEU A CA 1
ATOM 830 C C . LEU A 1 104 ? -16.125 12.586 9.672 1 97 104 LEU A C 1
ATOM 832 O O . LEU A 1 104 ? -17.016 11.906 9.164 1 97 104 LEU A O 1
ATOM 836 N N . ASP A 1 105 ? -15.453 13.492 9.07 1 98.12 105 ASP A N 1
ATOM 837 C CA . ASP A 1 105 ? -15.766 13.812 7.684 1 98.12 105 ASP A CA 1
ATOM 838 C C . ASP A 1 105 ? -15.523 12.617 6.773 1 98.12 105 ASP A C 1
ATOM 840 O O . ASP A 1 105 ? -16.328 12.336 5.879 1 98.12 105 ASP A O 1
ATOM 844 N N . SER A 1 106 ? -14.422 11.922 6.953 1 98.38 106 SER A N 1
ATOM 845 C CA . SER A 1 106 ? -14.109 10.758 6.133 1 98.38 106 SER A CA 1
ATOM 846 C C . SER A 1 106 ? -15.18 9.68 6.266 1 98.38 106 SER A C 1
ATOM 848 O O . SER A 1 106 ? -15.555 9.047 5.273 1 98.38 106 SER A O 1
ATOM 850 N N . GLU A 1 107 ? -15.656 9.445 7.449 1 98.25 107 GLU A N 1
ATOM 851 C CA . GLU A 1 107 ? -16.719 8.469 7.66 1 98.25 107 GLU A CA 1
ATOM 852 C C . GLU A 1 107 ? -17.984 8.852 6.887 1 98.25 107 GLU A C 1
ATOM 854 O O . GLU A 1 107 ? -18.625 7.988 6.289 1 98.25 107 GLU A O 1
ATOM 859 N N . ASN A 1 108 ? -18.266 10.094 6.887 1 97.94 108 ASN A N 1
ATOM 860 C CA . ASN A 1 108 ? -19.438 10.586 6.148 1 97.94 108 ASN A CA 1
ATOM 861 C C . ASN A 1 108 ? -19.266 10.375 4.645 1 97.94 108 ASN A C 1
ATOM 863 O O . ASN A 1 108 ? -20.25 10.344 3.908 1 97.94 108 ASN A O 1
ATOM 867 N N . HIS A 1 109 ? -18.062 10.227 4.211 1 98.12 109 HIS A N 1
ATOM 868 C CA . HIS A 1 109 ? -17.797 10.031 2.791 1 98.12 109 HIS A CA 1
ATOM 869 C C . HIS A 1 109 ? -17.516 8.562 2.479 1 98.12 109 HIS A C 1
ATOM 871 O O . HIS A 1 109 ? -17.109 8.234 1.367 1 98.12 109 HIS A O 1
ATOM 877 N N . GLY A 1 110 ? -17.609 7.676 3.443 1 97.5 110 GLY A N 1
ATOM 878 C CA . GLY A 1 110 ? -17.594 6.242 3.203 1 97.5 110 GLY A CA 1
ATOM 879 C C . GLY A 1 110 ? -16.234 5.605 3.42 1 97.5 110 GLY A C 1
ATOM 880 O O . GLY A 1 110 ? -16.031 4.434 3.102 1 97.5 110 GLY A O 1
ATOM 881 N N . PHE A 1 111 ? -15.32 6.383 3.949 1 98.56 111 PHE A N 1
ATOM 882 C CA . PHE A 1 111 ? -14.031 5.789 4.301 1 98.56 111 PHE A CA 1
ATOM 883 C C . PHE A 1 111 ? -14.141 4.98 5.586 1 98.56 111 PHE A C 1
ATOM 885 O O . PHE A 1 111 ? -14.602 5.492 6.609 1 98.56 111 PHE A O 1
ATOM 892 N N . TRP A 1 112 ? -13.68 3.738 5.527 1 98.56 112 TRP A N 1
ATOM 893 C CA . TRP A 1 112 ? -13.867 2.887 6.699 1 98.56 112 TRP A CA 1
ATOM 894 C C . TRP A 1 112 ? -12.539 2.654 7.414 1 98.56 112 TRP A C 1
ATOM 896 O O . TRP A 1 112 ? -12.516 2.213 8.562 1 98.56 112 TRP A O 1
ATOM 906 N N . THR A 1 113 ? -11.406 2.918 6.805 1 98.75 113 THR A N 1
ATOM 907 C CA . THR A 1 113 ? -10.102 2.789 7.441 1 98.75 113 THR A CA 1
ATOM 908 C C . THR A 1 113 ? -9.18 3.932 7.027 1 98.75 113 THR A C 1
ATOM 910 O O . THR A 1 113 ? -9.031 4.215 5.836 1 98.75 113 THR A O 1
ATOM 913 N N . LEU A 1 114 ? -8.594 4.594 7.934 1 98.69 114 LEU A N 1
ATOM 914 C CA . LEU A 1 114 ? -7.52 5.555 7.719 1 98.69 114 LEU A CA 1
ATOM 915 C C . LEU A 1 114 ? -6.172 4.965 8.133 1 98.69 114 LEU A C 1
ATOM 917 O O . LEU A 1 114 ? -6.074 4.289 9.156 1 98.69 114 LEU A O 1
ATOM 921 N N . GLN A 1 115 ? -5.184 5.156 7.309 1 98.81 115 GLN A N 1
ATOM 922 C CA . GLN A 1 115 ? -3.871 4.609 7.629 1 98.81 115 GLN A CA 1
ATOM 923 C C . GLN A 1 115 ? -2.775 5.652 7.414 1 98.81 115 GLN A C 1
ATOM 925 O O . GLN A 1 115 ? -3.002 6.676 6.77 1 98.81 115 GLN A O 1
ATOM 930 N N . VAL A 1 116 ? -1.64 5.383 8.047 1 98.44 116 VAL A N 1
ATOM 931 C CA . VAL A 1 116 ? -0.476 6.246 7.871 1 98.44 116 VAL A CA 1
ATOM 932 C C . VAL A 1 116 ? 0.802 5.438 8.086 1 98.44 116 VAL A C 1
ATOM 934 O O . VAL A 1 116 ? 0.805 4.449 8.828 1 98.44 116 VAL A O 1
ATOM 937 N N . GLY A 1 117 ? 1.799 5.75 7.402 1 98.5 117 GLY A N 1
ATOM 938 C CA . GLY A 1 117 ? 3.158 5.301 7.656 1 98.5 117 GLY A CA 1
ATOM 939 C C . GLY A 1 117 ? 4.027 6.363 8.305 1 98.5 117 GLY A C 1
ATOM 940 O O . GLY A 1 117 ? 4.051 7.512 7.852 1 98.5 117 GLY A O 1
ATOM 941 N N . VAL A 1 118 ? 4.703 5.957 9.352 1 98.69 118 VAL A N 1
ATOM 942 C CA . VAL A 1 118 ? 5.484 6.938 10.102 1 98.69 118 VAL A CA 1
ATOM 943 C C . VAL A 1 118 ? 6.91 6.422 10.297 1 98.69 118 VAL A C 1
ATOM 945 O O . VAL A 1 118 ? 7.113 5.262 10.656 1 98.69 118 VAL A O 1
ATOM 948 N N . PHE A 1 119 ? 7.852 7.305 10.047 1 98.62 119 PHE A N 1
ATOM 949 C CA . PHE A 1 119 ? 9.227 6.953 10.391 1 98.62 119 PHE A CA 1
ATOM 950 C C . PHE A 1 119 ? 9.383 6.793 11.898 1 98.62 119 PHE A C 1
ATOM 952 O O . PHE A 1 119 ? 8.836 7.582 12.672 1 98.62 119 PHE A O 1
ATOM 959 N N . PRO A 1 120 ? 10.172 5.781 12.328 1 98.44 120 PRO A N 1
ATOM 960 C CA . PRO A 1 120 ? 10.391 5.582 13.766 1 98.44 120 PRO A CA 1
ATOM 961 C C . PRO A 1 120 ? 10.969 6.82 14.445 1 98.44 120 PRO A C 1
ATOM 963 O O . PRO A 1 120 ? 10.727 7.047 15.633 1 98.44 120 PRO A O 1
ATOM 966 N N . GLU A 1 121 ? 11.672 7.656 13.734 1 97.31 121 GLU A N 1
ATOM 967 C CA . GLU A 1 121 ? 12.312 8.852 14.273 1 97.31 121 GLU A CA 1
ATOM 968 C C . GLU A 1 121 ? 11.289 9.945 14.57 1 97.31 121 GLU A C 1
ATOM 970 O O . GLU A 1 121 ? 11.57 10.875 15.32 1 97.31 121 GLU A O 1
ATOM 975 N N . ASN A 1 122 ? 10.172 9.836 13.961 1 96.75 122 ASN A N 1
ATOM 976 C CA . ASN A 1 122 ? 9.148 10.859 14.148 1 96.75 122 ASN A CA 1
ATOM 977 C C . ASN A 1 122 ? 8.281 10.57 15.367 1 96.75 122 ASN A C 1
ATOM 979 O O . ASN A 1 122 ? 7.098 10.273 15.242 1 96.75 122 ASN A O 1
ATOM 983 N N . GLU A 1 123 ? 8.828 10.75 16.469 1 96.12 123 GLU A N 1
ATOM 984 C CA . GLU A 1 123 ? 8.195 10.398 17.734 1 96.12 123 GLU A CA 1
ATOM 985 C C . GLU A 1 123 ? 6.922 11.203 17.953 1 96.12 123 GLU A C 1
ATOM 987 O O . GLU A 1 123 ? 5.953 10.695 18.531 1 96.12 123 GLU A O 1
ATOM 992 N N . ILE A 1 124 ? 6.965 12.406 17.562 1 93.62 124 ILE A N 1
ATOM 993 C CA . ILE A 1 124 ? 5.801 13.266 17.703 1 93.62 124 ILE A CA 1
ATOM 994 C C . ILE A 1 124 ? 4.621 12.688 16.938 1 93.62 124 ILE A C 1
ATOM 996 O O . ILE A 1 124 ? 3.514 12.586 17.469 1 93.62 124 ILE A O 1
ATOM 1000 N N . SER A 1 125 ? 4.844 12.289 15.711 1 96.06 125 SER A N 1
ATOM 1001 C CA . SER A 1 125 ? 3.797 11.695 14.883 1 96.06 125 SER A CA 1
ATOM 1002 C C . SER A 1 125 ? 3.322 10.367 15.461 1 96.06 125 SER A C 1
ATOM 1004 O O . SER A 1 125 ? 2.125 10.07 15.453 1 96.06 125 SER A O 1
ATOM 1006 N N . ILE A 1 126 ? 4.258 9.57 15.961 1 97.44 126 ILE A N 1
ATOM 1007 C CA . ILE A 1 126 ? 3.918 8.289 16.562 1 97.44 126 ILE A CA 1
ATOM 1008 C C . ILE A 1 126 ? 2.965 8.508 17.734 1 97.44 126 ILE A C 1
ATOM 1010 O O . ILE A 1 126 ? 1.881 7.918 17.781 1 97.44 126 ILE A O 1
ATOM 1014 N N . LYS A 1 127 ? 3.316 9.359 18.656 1 95.56 127 LYS A N 1
ATOM 1015 C CA . LYS A 1 127 ? 2.494 9.648 19.828 1 95.56 127 LYS A CA 1
ATOM 1016 C C . LYS A 1 127 ? 1.15 10.242 19.422 1 95.56 127 LYS A C 1
ATOM 1018 O O . LYS A 1 127 ? 0.118 9.914 20.016 1 95.56 127 LYS A O 1
ATOM 1023 N N . PHE A 1 128 ? 1.233 11.102 18.484 1 96 128 PHE A N 1
ATOM 1024 C CA . PHE A 1 128 ? 0.042 11.766 17.969 1 96 128 PHE A CA 1
ATOM 1025 C C . PHE A 1 128 ? -0.985 10.742 17.5 1 96 128 PHE A C 1
ATOM 1027 O O . PHE A 1 128 ? -2.146 10.789 17.922 1 96 128 PHE A O 1
ATOM 1034 N N . HIS A 1 129 ? -0.597 9.797 16.672 1 97.44 129 HIS A N 1
ATOM 1035 C CA . HIS A 1 129 ? -1.531 8.82 16.109 1 97.44 129 HIS A CA 1
ATOM 1036 C C . HIS A 1 129 ? -1.993 7.836 17.172 1 97.44 129 HIS A C 1
ATOM 1038 O O . HIS A 1 129 ? -3.168 7.461 17.219 1 97.44 129 HIS A O 1
ATOM 1044 N N . GLN A 1 130 ? -1.08 7.426 18 1 97.25 130 GLN A N 1
ATOM 1045 C CA . GLN A 1 130 ? -1.468 6.539 19.094 1 97.25 130 GLN A CA 1
ATOM 1046 C C . GLN A 1 130 ? -2.514 7.195 20 1 97.25 130 GLN A C 1
ATOM 1048 O O . GLN A 1 130 ? -3.52 6.57 20.344 1 97.25 130 GLN A O 1
ATOM 1053 N N . LYS A 1 131 ? -2.338 8.461 20.297 1 95.62 131 LYS A N 1
ATOM 1054 C CA . LYS A 1 131 ? -3.246 9.203 21.172 1 95.62 131 LYS A CA 1
ATOM 1055 C C . LYS A 1 131 ? -4.617 9.367 20.516 1 95.62 131 LYS A C 1
ATOM 1057 O O . LYS A 1 131 ? -5.625 9.523 21.219 1 95.62 131 LYS A O 1
ATOM 1062 N N . ASN A 1 132 ? -4.594 9.312 19.25 1 96.38 132 ASN A N 1
ATOM 1063 C CA . ASN A 1 132 ? -5.848 9.555 18.531 1 96.38 132 ASN A CA 1
ATOM 1064 C C . ASN A 1 132 ? -6.457 8.25 18.016 1 96.38 132 ASN A C 1
ATOM 1066 O O . ASN A 1 132 ? -7.223 8.266 17.047 1 96.38 132 ASN A O 1
ATOM 1070 N N . GLY A 1 133 ? -6.07 7.09 18.531 1 96.88 133 GLY A N 1
ATOM 1071 C CA . GLY A 1 133 ? -6.801 5.844 18.375 1 96.88 133 GLY A CA 1
ATOM 1072 C C . GLY A 1 133 ? -6.293 5 17.219 1 96.88 133 GLY A C 1
ATOM 1073 O O . GLY A 1 133 ? -6.926 4.016 16.828 1 96.88 133 GLY A O 1
ATOM 1074 N N . PHE A 1 134 ? -5.172 5.367 16.688 1 98.5 134 PHE A N 1
ATOM 1075 C CA . PHE A 1 134 ? -4.57 4.504 15.672 1 98.5 134 PHE A CA 1
ATOM 1076 C C . PHE A 1 134 ? -3.777 3.377 16.312 1 98.5 134 PHE A C 1
ATOM 1078 O O . PHE A 1 134 ? -3.041 3.602 17.281 1 98.5 134 PHE A O 1
ATOM 1085 N N . ARG A 1 135 ? -3.922 2.221 15.805 1 98.5 135 ARG A N 1
ATOM 1086 C CA . ARG A 1 135 ? -3.119 1.104 16.297 1 98.5 135 ARG A CA 1
ATOM 1087 C C . ARG A 1 135 ? -1.924 0.85 15.383 1 98.5 135 ARG A C 1
ATOM 1089 O O . ARG A 1 135 ? -1.991 1.097 14.172 1 98.5 135 ARG A O 1
ATOM 1096 N N . ILE A 1 136 ? -0.939 0.283 15.938 1 98.81 136 ILE A N 1
ATOM 1097 C CA . ILE A 1 136 ? 0.207 -0.151 15.141 1 98.81 136 ILE A CA 1
ATOM 1098 C C . ILE A 1 136 ? -0.109 -1.482 14.469 1 98.81 136 ILE A C 1
ATOM 1100 O O . ILE A 1 136 ? -0.532 -2.436 15.125 1 98.81 136 ILE A O 1
ATOM 1104 N N . VAL A 1 137 ? 0.039 -1.518 13.227 1 98.88 137 VAL A N 1
ATOM 1105 C CA . VAL A 1 137 ? -0.108 -2.75 12.461 1 98.88 137 VAL A CA 1
ATOM 1106 C C . VAL A 1 137 ? 1.191 -3.549 12.508 1 98.88 137 VAL A C 1
ATOM 1108 O O . VAL A 1 137 ? 1.174 -4.762 12.742 1 98.88 137 VAL A O 1
ATOM 1111 N N . GLY A 1 138 ? 2.238 -2.895 12.273 1 98.81 138 GLY A N 1
ATOM 1112 C CA . GLY A 1 138 ? 3.586 -3.439 12.25 1 98.81 138 GLY A CA 1
ATOM 1113 C C . GLY A 1 138 ? 4.602 -2.492 11.641 1 98.81 138 GLY A C 1
ATOM 1114 O O . GLY A 1 138 ? 4.297 -1.326 11.391 1 98.81 138 GLY A O 1
ATOM 1115 N N . THR A 1 139 ? 5.805 -3.004 11.477 1 98.88 139 THR A N 1
ATOM 1116 C CA . THR A 1 139 ? 6.879 -2.174 10.945 1 98.88 139 THR A CA 1
ATOM 1117 C C . THR A 1 139 ? 7.496 -2.816 9.703 1 98.88 139 THR A C 1
ATOM 1119 O O . THR A 1 139 ? 7.879 -3.988 9.734 1 98.88 139 THR A O 1
ATOM 1122 N N . ARG A 1 140 ? 7.508 -2.066 8.609 1 98.75 140 ARG A N 1
ATOM 1123 C CA . ARG A 1 140 ? 8.297 -2.457 7.445 1 98.75 140 ARG A CA 1
ATOM 1124 C C . ARG A 1 140 ? 9.766 -2.082 7.633 1 98.75 140 ARG A C 1
ATOM 1126 O O . ARG A 1 140 ? 10.078 -0.949 8 1 98.75 140 ARG A O 1
ATOM 1133 N N . ARG A 1 141 ? 10.617 -2.971 7.297 1 97.94 141 ARG A N 1
ATOM 1134 C CA . ARG A 1 141 ? 12.031 -2.746 7.586 1 97.94 141 ARG A CA 1
ATOM 1135 C C . ARG A 1 141 ? 12.773 -2.309 6.328 1 97.94 141 ARG A C 1
ATOM 1137 O O . ARG A 1 141 ? 12.742 -2.996 5.309 1 97.94 141 ARG A O 1
ATOM 1144 N N . LYS A 1 142 ? 13.453 -1.135 6.465 1 98.06 142 LYS A N 1
ATOM 1145 C CA . LYS A 1 142 ? 14.266 -0.615 5.367 1 98.06 142 LYS A CA 1
ATOM 1146 C C . LYS A 1 142 ? 13.5 -0.641 4.051 1 98.06 142 LYS A C 1
ATOM 1148 O O . LYS A 1 142 ? 14 -1.137 3.041 1 98.06 142 LYS A O 1
ATOM 1153 N N . ILE A 1 143 ? 12.32 -0.116 4.086 1 98.44 143 ILE A N 1
ATOM 1154 C CA . ILE A 1 143 ? 11.367 -0.313 2.994 1 98.44 143 ILE A CA 1
ATOM 1155 C C . ILE A 1 143 ? 11.695 0.641 1.849 1 98.44 143 ILE A C 1
ATOM 1157 O O . ILE A 1 143 ? 11.383 0.363 0.69 1 98.44 143 ILE A O 1
ATOM 1161 N N . GLY A 1 144 ? 12.305 1.723 2.15 1 97.88 144 GLY A N 1
ATOM 1162 C CA . GLY A 1 144 ? 12.664 2.729 1.164 1 97.88 144 GLY A CA 1
ATOM 1163 C C . GLY A 1 144 ? 13.875 3.557 1.566 1 97.88 144 GLY A C 1
ATOM 1164 O O . GLY A 1 144 ? 14.359 3.447 2.693 1 97.88 144 GLY A O 1
ATOM 1165 N N . LYS A 1 145 ? 14.336 4.352 0.601 1 96.25 145 LYS A N 1
ATOM 1166 C CA . LYS A 1 145 ? 15.484 5.219 0.865 1 96.25 145 LYS A CA 1
ATOM 1167 C C . LYS A 1 145 ? 15.07 6.688 0.841 1 96.25 145 LYS A C 1
ATOM 1169 O O . LYS A 1 145 ? 14.336 7.117 -0.047 1 96.25 145 LYS A O 1
ATOM 1174 N N . LEU A 1 146 ? 15.477 7.395 1.808 1 97.19 146 LEU A N 1
ATOM 1175 C CA . LEU A 1 146 ? 15.375 8.852 1.854 1 97.19 146 LEU A CA 1
ATOM 1176 C C . LEU A 1 146 ? 16.75 9.484 1.982 1 97.19 146 LEU A C 1
ATOM 1178 O O . LEU A 1 146 ? 17.469 9.234 2.953 1 97.19 146 LEU A O 1
ATOM 1182 N N . ASN A 1 147 ? 17.125 10.25 0.974 1 94.5 147 ASN A N 1
ATOM 1183 C CA . ASN A 1 147 ? 18.453 10.875 0.931 1 94.5 147 ASN A CA 1
ATOM 1184 C C . ASN A 1 147 ? 19.562 9.852 1.126 1 94.5 147 ASN A C 1
ATOM 1186 O O . ASN A 1 147 ? 20.484 10.07 1.914 1 94.5 147 ASN A O 1
ATOM 1190 N N . GLY A 1 148 ? 19.375 8.727 0.571 1 93.5 148 GLY A N 1
ATOM 1191 C CA . GLY A 1 148 ? 20.406 7.707 0.547 1 93.5 148 GLY A CA 1
ATOM 1192 C C . GLY A 1 148 ? 20.375 6.801 1.766 1 93.5 148 GLY A C 1
ATOM 1193 O O . GLY A 1 148 ? 21.156 5.855 1.858 1 93.5 148 GLY A O 1
ATOM 1194 N N . GLU A 1 149 ? 19.484 7.008 2.674 1 96.5 149 GLU A N 1
ATOM 1195 C CA . GLU A 1 149 ? 19.406 6.207 3.893 1 96.5 149 GLU A CA 1
ATOM 1196 C C . GLU A 1 149 ? 18.156 5.328 3.902 1 96.5 149 GLU A C 1
ATOM 1198 O O . GLU A 1 149 ? 17.062 5.801 3.607 1 96.5 149 GLU A O 1
ATOM 1203 N N . TRP A 1 150 ? 18.406 4.098 4.215 1 97.75 150 TRP A N 1
ATOM 1204 C CA . TRP A 1 150 ? 17.281 3.184 4.363 1 97.75 150 TRP A CA 1
ATOM 1205 C C . TRP A 1 150 ? 16.406 3.586 5.539 1 97.75 150 TRP A C 1
ATOM 1207 O O . TRP A 1 150 ? 16.906 3.914 6.617 1 97.75 150 TRP A O 1
ATOM 1217 N N . LYS A 1 151 ? 15.117 3.51 5.336 1 98.38 151 LYS A N 1
ATOM 1218 C CA . LYS A 1 151 ? 14.172 3.895 6.379 1 98.38 151 LYS A CA 1
ATOM 1219 C C . LYS A 1 151 ? 13.164 2.777 6.648 1 98.38 151 LYS A C 1
ATOM 1221 O O . LYS A 1 151 ? 12.641 2.166 5.719 1 98.38 151 LYS A O 1
ATOM 1226 N N . ASP A 1 152 ? 13 2.543 7.957 1 98.62 152 ASP A N 1
ATOM 1227 C CA . ASP A 1 152 ? 11.852 1.747 8.383 1 98.62 152 ASP A CA 1
ATOM 1228 C C . ASP A 1 152 ? 10.57 2.568 8.328 1 98.62 152 ASP A C 1
ATOM 1230 O O . ASP A 1 152 ? 10.609 3.799 8.32 1 98.62 152 ASP A O 1
ATOM 1234 N N . LEU A 1 153 ? 9.477 1.898 8.273 1 98.69 153 LEU A N 1
ATOM 1235 C CA . LEU A 1 153 ? 8.172 2.549 8.289 1 98.69 153 LEU A CA 1
ATOM 1236 C C . LEU A 1 153 ? 7.215 1.824 9.227 1 98.69 153 LEU A C 1
ATOM 1238 O O . LEU A 1 153 ? 6.93 0.639 9.031 1 98.69 153 LEU A O 1
ATOM 1242 N N . ILE A 1 154 ? 6.754 2.492 10.234 1 98.88 154 ILE A N 1
ATOM 1243 C CA . ILE A 1 154 ? 5.727 1.96 11.117 1 98.88 154 ILE A CA 1
ATOM 1244 C C . ILE A 1 154 ? 4.348 2.191 10.508 1 98.88 154 ILE A C 1
ATOM 1246 O O . ILE A 1 154 ? 3.998 3.32 10.156 1 98.88 154 ILE A O 1
ATOM 1250 N N . LEU A 1 155 ? 3.59 1.154 10.398 1 98.88 155 LEU A N 1
ATOM 1251 C CA . LEU A 1 155 ? 2.256 1.228 9.812 1 98.88 155 LEU A CA 1
ATOM 1252 C C . LEU A 1 155 ? 1.194 1.397 10.891 1 98.88 155 LEU A C 1
ATOM 1254 O O . LEU A 1 155 ? 1.15 0.624 11.852 1 98.88 155 LEU A O 1
ATOM 1258 N N . PHE A 1 156 ? 0.354 2.42 10.734 1 98.88 156 PHE A N 1
ATOM 1259 C CA . PHE A 1 156 ? -0.784 2.66 11.617 1 98.88 156 PHE A CA 1
ATOM 1260 C C . PHE A 1 156 ? -2.096 2.535 10.852 1 98.88 156 PHE A C 1
ATOM 1262 O O . PHE A 1 156 ? -2.15 2.818 9.656 1 98.88 156 PHE A O 1
ATOM 1269 N N . GLU A 1 157 ? -3.111 2.164 11.562 1 98.81 157 GLU A N 1
ATOM 1270 C CA . GLU A 1 157 ? -4.441 2.26 10.977 1 98.81 157 GLU A CA 1
ATOM 1271 C C . GLU A 1 157 ? -5.496 2.564 12.031 1 98.81 157 GLU A C 1
ATOM 1273 O O . GLU A 1 157 ? -5.273 2.332 13.227 1 98.81 157 GLU A O 1
ATOM 1278 N N . LYS A 1 158 ? -6.543 3.113 11.641 1 98.38 158 LYS A N 1
ATOM 1279 C CA . LYS A 1 158 ? -7.742 3.32 12.445 1 98.38 158 LYS A CA 1
ATOM 1280 C C . LYS A 1 158 ? -9 2.92 11.672 1 98.38 158 LYS A C 1
ATOM 1282 O O . LYS A 1 158 ? -9.359 3.572 10.695 1 98.38 158 LYS A O 1
ATOM 1287 N N . ARG A 1 159 ? -9.609 1.92 12.078 1 97.81 159 ARG A N 1
ATOM 1288 C CA . ARG A 1 159 ? -10.867 1.462 11.5 1 97.81 159 ARG A CA 1
ATOM 1289 C C . ARG A 1 159 ? -12.047 2.236 12.078 1 97.81 159 ARG A C 1
ATOM 1291 O O . ARG A 1 159 ? -12.125 2.447 13.289 1 97.81 159 ARG A O 1
ATOM 1298 N N . SER A 1 160 ? -12.883 2.652 11.25 1 97.38 160 SER A N 1
ATOM 1299 C CA . SER A 1 160 ? -14.086 3.363 11.68 1 97.38 160 SER A CA 1
ATOM 1300 C C . SER A 1 160 ? -14.984 2.471 12.523 1 97.38 160 SER A C 1
ATOM 1302 O O . SER A 1 160 ? -15.211 1.309 12.18 1 97.38 160 SER A O 1
ATOM 1304 N N . SER A 1 161 ? -15.531 2.977 13.562 1 92.44 161 SER A N 1
ATOM 1305 C CA . SER A 1 161 ? -16.516 2.26 14.375 1 92.44 161 SER A CA 1
ATOM 1306 C C . SER A 1 161 ? -17.922 2.457 13.844 1 92.44 161 SER A C 1
ATOM 1308 O O . SER A 1 161 ? -18.859 1.785 14.281 1 92.44 161 SER A O 1
ATOM 1310 N N . SER A 1 162 ? -18.047 3.33 12.961 1 92 162 SER A N 1
ATOM 1311 C CA . SER A 1 162 ? -19.359 3.684 12.453 1 92 162 SER A CA 1
ATOM 1312 C C . SER A 1 162 ? -19.688 2.906 11.18 1 92 162 SER A C 1
ATOM 1314 O O . SER A 1 162 ? -20.859 2.664 10.875 1 92 162 SER A O 1
ATOM 1316 N N . ILE A 1 163 ? -18.734 2.607 10.422 1 90.94 163 ILE A N 1
ATOM 1317 C CA . ILE A 1 163 ? -18.953 1.832 9.203 1 90.94 163 ILE A CA 1
ATOM 1318 C C . ILE A 1 163 ? -18.656 0.357 9.477 1 90.94 163 ILE A C 1
ATOM 1320 O O . ILE A 1 163 ? -17.5 -0.044 9.617 1 90.94 163 ILE A O 1
ATOM 1324 N N . MET A 1 164 ? -19.656 -0.509 9.711 1 80.38 164 MET A N 1
ATOM 1325 C CA . MET A 1 164 ? -19.547 -1.903 10.125 1 80.38 164 MET A CA 1
ATOM 1326 C C . MET A 1 164 ? -19.75 -2.846 8.945 1 80.38 164 MET A C 1
ATOM 1328 O O . MET A 1 164 ? -20.453 -2.512 7.996 1 80.38 164 MET A O 1
ATOM 1332 N N . MET B 1 1 ? 7.941 -36.375 -11.336 1 64.56 1 MET B N 1
ATOM 1333 C CA . MET B 1 1 ? 7.234 -35.625 -12.352 1 64.56 1 MET B CA 1
ATOM 1334 C C . MET B 1 1 ? 8.086 -34.438 -12.836 1 64.56 1 MET B C 1
ATOM 1336 O O . MET B 1 1 ? 8.852 -33.875 -12.062 1 64.56 1 MET B O 1
ATOM 1340 N N . ASN B 1 2 ? 8.336 -34.281 -14.164 1 84.94 2 ASN B N 1
ATOM 1341 C CA . ASN B 1 2 ? 9.297 -33.344 -14.766 1 84.94 2 ASN B CA 1
ATOM 1342 C C . ASN B 1 2 ? 8.672 -32 -15.047 1 84.94 2 ASN B C 1
ATOM 1344 O O . ASN B 1 2 ? 7.68 -31.906 -15.781 1 84.94 2 ASN B O 1
ATOM 1348 N N . TYR B 1 3 ? 8.789 -31 -14.219 1 91.62 3 TYR B N 1
ATOM 1349 C CA . TYR B 1 3 ? 8.336 -29.641 -14.469 1 91.62 3 TYR B CA 1
ATOM 1350 C C . TYR B 1 3 ? 9.453 -28.781 -15.062 1 91.62 3 TYR B C 1
ATOM 1352 O O . TYR B 1 3 ? 10.633 -29.031 -14.82 1 91.62 3 TYR B O 1
ATOM 1360 N N . GLU B 1 4 ? 9.047 -27.938 -15.984 1 95.44 4 GLU B N 1
ATOM 1361 C CA . GLU B 1 4 ? 10.008 -27 -16.562 1 95.44 4 GLU B CA 1
ATOM 1362 C C . GLU B 1 4 ? 9.695 -25.562 -16.156 1 95.44 4 GLU B C 1
ATOM 1364 O O . GLU B 1 4 ? 8.562 -25.094 -16.328 1 95.44 4 GLU B O 1
ATOM 1369 N N . LEU B 1 5 ? 10.68 -24.906 -15.57 1 97.12 5 LEU B N 1
ATOM 1370 C CA . LEU B 1 5 ? 10.602 -23.484 -15.25 1 97.12 5 LEU B CA 1
ATOM 1371 C C . LEU B 1 5 ? 11.148 -22.641 -16.391 1 97.12 5 LEU B C 1
ATOM 1373 O O . LEU B 1 5 ? 12.281 -22.828 -16.828 1 97.12 5 LEU B O 1
ATOM 1377 N N . ARG B 1 6 ? 10.344 -21.719 -16.875 1 97.56 6 ARG B N 1
ATOM 1378 C CA . ARG B 1 6 ? 10.812 -20.875 -17.969 1 97.56 6 ARG B CA 1
ATOM 1379 C C . ARG B 1 6 ? 10.156 -19.484 -17.906 1 97.56 6 ARG B C 1
ATOM 1381 O O . ARG B 1 6 ? 9.227 -19.281 -17.125 1 97.56 6 ARG B O 1
ATOM 1388 N N . GLU B 1 7 ? 10.633 -18.578 -18.766 1 98.06 7 GLU B N 1
ATOM 1389 C CA . GLU B 1 7 ? 10.062 -17.25 -18.844 1 98.06 7 GLU B CA 1
ATOM 1390 C C . GLU B 1 7 ? 8.641 -17.281 -19.406 1 98.06 7 GLU B C 1
ATOM 1392 O O . GLU B 1 7 ? 8.328 -18.109 -20.281 1 98.06 7 GLU B O 1
ATOM 1397 N N . MET B 1 8 ? 7.848 -16.438 -18.922 1 98.44 8 MET B N 1
ATOM 1398 C CA . MET B 1 8 ? 6.492 -16.281 -19.438 1 98.44 8 MET B CA 1
ATOM 1399 C C . MET B 1 8 ? 6.516 -15.656 -20.828 1 98.44 8 MET B C 1
ATOM 1401 O O . MET B 1 8 ? 7.211 -14.664 -21.062 1 98.44 8 MET B O 1
ATOM 1405 N N . LEU B 1 9 ? 5.777 -16.234 -21.734 1 97.19 9 LEU B N 1
ATOM 1406 C CA . LEU B 1 9 ? 5.691 -15.742 -23.109 1 97.19 9 LEU B CA 1
ATOM 1407 C C . LEU B 1 9 ? 4.281 -15.258 -23.422 1 97.19 9 LEU B C 1
ATOM 1409 O O . LEU B 1 9 ? 3.32 -15.641 -22.75 1 97.19 9 LEU B O 1
ATOM 1413 N N . PRO B 1 10 ? 4.137 -14.445 -24.453 1 96.25 10 PRO B N 1
ATOM 1414 C CA . PRO B 1 10 ? 2.807 -13.953 -24.828 1 96.25 10 PRO B CA 1
ATOM 1415 C C . PRO B 1 10 ? 1.808 -15.086 -25.062 1 96.25 10 PRO B C 1
ATOM 1417 O O . PRO B 1 10 ? 0.625 -14.945 -24.75 1 96.25 10 PRO B O 1
ATOM 1420 N N . VAL B 1 11 ? 2.258 -16.172 -25.516 1 96.56 11 VAL B N 1
ATOM 1421 C CA . VAL B 1 11 ? 1.386 -17.297 -25.859 1 96.56 11 VAL B CA 1
ATOM 1422 C C . VAL B 1 11 ? 0.808 -17.906 -24.594 1 96.56 11 VAL B C 1
ATOM 1424 O O . VAL B 1 11 ? -0.203 -18.609 -24.641 1 96.56 11 VAL B O 1
ATOM 1427 N N . ASP B 1 12 ? 1.405 -17.578 -23.422 1 97.88 12 ASP B N 1
ATOM 1428 C CA . ASP B 1 12 ? 0.979 -18.156 -22.156 1 97.88 12 ASP B CA 1
ATOM 1429 C C . ASP B 1 12 ? -0.224 -17.422 -21.578 1 97.88 12 ASP 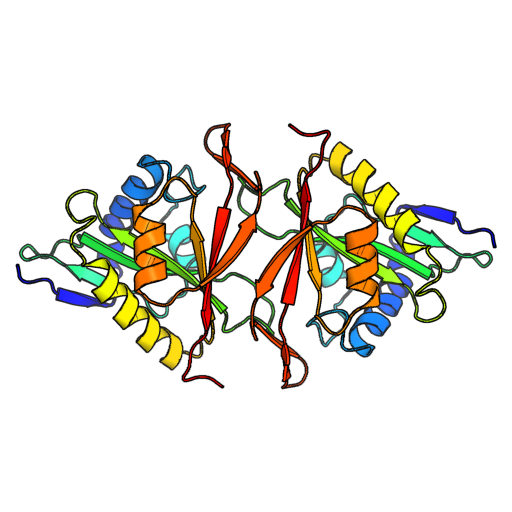B C 1
ATOM 1431 O O . ASP B 1 12 ? -0.827 -17.859 -20.609 1 97.88 12 ASP B O 1
ATOM 1435 N N . GLU B 1 13 ? -0.528 -16.344 -22.156 1 97.12 13 GLU B N 1
ATOM 1436 C CA . GLU B 1 13 ? -1.471 -15.383 -21.609 1 97.12 13 GLU B CA 1
ATOM 1437 C C . GLU B 1 13 ? -2.789 -16.047 -21.219 1 97.12 13 GLU B C 1
ATOM 1439 O O . GLU B 1 13 ? -3.305 -15.836 -20.125 1 97.12 13 GLU B O 1
ATOM 1444 N N . GLU B 1 14 ? -3.318 -16.812 -22.125 1 97.44 14 GLU B N 1
ATOM 1445 C CA . GLU B 1 14 ? -4.602 -17.453 -21.875 1 97.44 14 GLU B CA 1
ATOM 1446 C C . GLU B 1 14 ? -4.539 -18.359 -20.656 1 97.44 14 GLU B C 1
ATOM 1448 O O . GLU B 1 14 ? -5.438 -18.344 -19.812 1 97.44 14 GLU B O 1
ATOM 1453 N N . GLN B 1 15 ? -3.553 -19.172 -20.547 1 98.06 15 GLN B N 1
ATOM 1454 C CA . GLN B 1 15 ? -3.402 -20.094 -19.422 1 98.06 15 GLN B CA 1
ATOM 1455 C C . GLN B 1 15 ? -3.143 -19.328 -18.125 1 98.06 15 GLN B C 1
ATOM 1457 O O . GLN B 1 15 ? -3.633 -19.719 -17.062 1 98.06 15 GLN B O 1
ATOM 1462 N N . VAL B 1 16 ? -2.383 -18.297 -18.203 1 98.44 16 VAL B N 1
ATOM 1463 C CA . VAL B 1 16 ? -2.09 -17.453 -17.031 1 98.44 16 VAL B CA 1
ATOM 1464 C C . VAL B 1 16 ? -3.387 -16.891 -16.469 1 98.44 16 VAL B C 1
ATOM 1466 O O . VAL B 1 16 ? -3.641 -17 -15.266 1 98.44 16 VAL B O 1
ATOM 1469 N N . LEU B 1 17 ? -4.223 -16.406 -17.359 1 98.62 17 LEU B N 1
ATOM 1470 C CA . LEU B 1 17 ? -5.477 -15.805 -16.922 1 98.62 17 LEU B CA 1
ATOM 1471 C C . LEU B 1 17 ? -6.445 -16.875 -16.422 1 98.62 17 LEU B C 1
ATOM 1473 O O . LEU B 1 17 ? -7.227 -16.625 -15.5 1 98.62 17 LEU B O 1
ATOM 1477 N N . LYS B 1 18 ? -6.371 -18.016 -17.047 1 98.44 18 LYS B N 1
ATOM 1478 C CA . LYS B 1 18 ? -7.199 -19.125 -16.594 1 98.44 18 LYS B CA 1
ATOM 1479 C C . LYS B 1 18 ? -6.84 -19.516 -15.156 1 98.44 18 LYS B C 1
ATOM 1481 O O . LYS B 1 18 ? -7.727 -19.766 -14.336 1 98.44 18 LYS B O 1
ATOM 1486 N N . ILE B 1 19 ? -5.617 -19.594 -14.891 1 98.5 19 ILE B N 1
ATOM 1487 C CA . ILE B 1 19 ? -5.152 -19.938 -13.547 1 98.5 19 ILE B CA 1
ATOM 1488 C C . ILE B 1 19 ? -5.559 -18.828 -12.57 1 98.5 19 ILE B C 1
ATOM 1490 O O . ILE B 1 19 ? -5.992 -19.109 -11.445 1 98.5 19 ILE B O 1
ATOM 1494 N N . PHE B 1 20 ? -5.441 -17.609 -13.016 1 98.56 20 PHE B N 1
ATOM 1495 C CA . PHE B 1 20 ? -5.852 -16.5 -12.18 1 98.56 20 PHE B CA 1
ATOM 1496 C C . PHE B 1 20 ? -7.34 -16.594 -11.852 1 98.56 20 PHE B C 1
ATOM 1498 O O . PHE B 1 20 ? -7.746 -16.344 -10.711 1 98.56 20 PHE B O 1
ATOM 1505 N N . LYS B 1 21 ? -8.078 -16.953 -12.805 1 98.56 21 LYS B N 1
ATOM 1506 C CA . LYS B 1 21 ? -9.508 -17.125 -12.602 1 98.56 21 LYS B CA 1
ATOM 1507 C C . LYS B 1 21 ? -9.781 -18.156 -11.508 1 98.56 21 LYS B C 1
ATOM 1509 O O . LYS B 1 21 ? -10.648 -17.953 -10.656 1 98.56 21 LYS B O 1
ATOM 1514 N N . GLU B 1 22 ? -9.062 -19.203 -11.523 1 98.25 22 GLU B N 1
ATOM 1515 C CA . GLU B 1 22 ? -9.211 -20.203 -10.469 1 98.25 22 GLU B CA 1
ATOM 1516 C C . GLU B 1 22 ? -8.883 -19.609 -9.102 1 98.25 22 GLU B C 1
ATOM 1518 O O . GLU B 1 22 ? -9.539 -19.922 -8.109 1 98.25 22 GLU B O 1
ATOM 1523 N N . GLY B 1 23 ? -7.828 -18.797 -9.047 1 97.31 23 GLY B N 1
ATOM 1524 C CA . GLY B 1 23 ? -7.512 -18.078 -7.812 1 97.31 23 GLY B CA 1
ATOM 1525 C C . GLY B 1 23 ? -8.648 -17.203 -7.32 1 97.31 23 GLY B C 1
ATOM 1526 O O . GLY B 1 23 ? -9.008 -17.25 -6.145 1 97.31 23 GLY B O 1
ATOM 1527 N N . ILE B 1 24 ? -9.234 -16.5 -8.234 1 9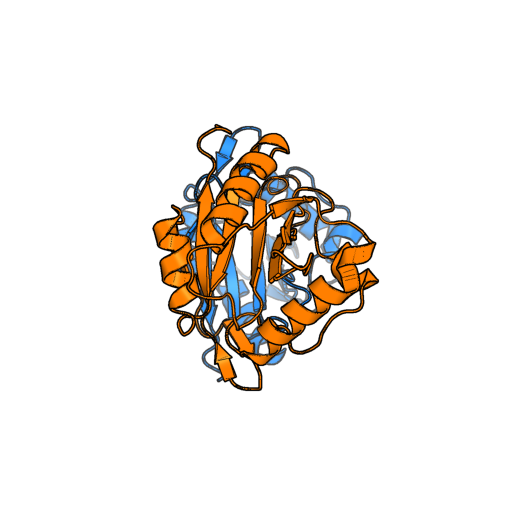7.88 24 ILE B N 1
ATOM 1528 C CA . ILE B 1 24 ? -10.367 -15.641 -7.906 1 97.88 24 ILE B CA 1
ATOM 1529 C C . ILE B 1 24 ? -11.523 -16.484 -7.383 1 97.88 24 ILE B C 1
ATOM 1531 O O . ILE B 1 24 ? -12.109 -16.172 -6.344 1 97.88 24 ILE B O 1
ATOM 1535 N N . GLU B 1 25 ? -11.773 -17.578 -8 1 97.44 25 GLU B N 1
ATOM 1536 C CA . GLU B 1 25 ? -12.906 -18.438 -7.68 1 97.44 25 GLU B CA 1
ATOM 1537 C C . GLU B 1 25 ? -12.711 -19.125 -6.336 1 97.44 25 GLU B C 1
ATOM 1539 O O . GLU B 1 25 ? -13.68 -19.531 -5.695 1 97.44 25 GLU B O 1
ATOM 1544 N N . SER B 1 26 ? -11.477 -19.266 -5.953 1 96.12 26 SER B N 1
ATOM 1545 C CA . SER B 1 26 ? -11.211 -19.906 -4.668 1 96.12 26 SER B CA 1
ATOM 1546 C C . SER B 1 26 ? -11.766 -19.062 -3.516 1 96.12 26 SER B C 1
ATOM 1548 O O . SER B 1 26 ? -12.023 -19.594 -2.432 1 96.12 26 SER B O 1
ATOM 1550 N N . GLY B 1 27 ? -11.758 -17.719 -3.668 1 96.25 27 GLY B N 1
ATOM 1551 C CA . GLY B 1 27 ? -12.312 -16.828 -2.668 1 96.25 27 GLY B CA 1
ATOM 1552 C C . GLY B 1 27 ? -11.328 -16.484 -1.562 1 96.25 27 GLY B C 1
ATOM 1553 O O . GLY B 1 27 ? -11.68 -15.797 -0.601 1 96.25 27 GLY B O 1
ATOM 1554 N N . ILE B 1 28 ? -10.102 -16.938 -1.703 1 96.38 28 ILE B N 1
ATOM 1555 C CA . ILE B 1 28 ? -9.188 -16.672 -0.597 1 96.38 28 ILE B CA 1
ATOM 1556 C C . ILE B 1 28 ? -7.836 -16.219 -1.141 1 96.38 28 ILE B C 1
ATOM 1558 O O . ILE B 1 28 ? -6.855 -16.141 -0.397 1 96.38 28 ILE B O 1
ATOM 1562 N N . ALA B 1 29 ? -7.777 -15.961 -2.445 1 96.38 29 ALA B N 1
ATOM 1563 C CA . ALA B 1 29 ? -6.469 -15.68 -3.033 1 96.38 29 ALA B CA 1
ATOM 1564 C C . ALA B 1 29 ? -6.297 -14.188 -3.297 1 96.38 29 ALA B C 1
ATOM 1566 O O . ALA B 1 29 ? -5.172 -13.688 -3.342 1 96.38 29 ALA B O 1
ATOM 1567 N N . THR B 1 30 ? -7.398 -13.508 -3.52 1 97.62 30 THR B N 1
ATOM 1568 C CA . THR B 1 30 ? -7.332 -12.109 -3.945 1 97.62 30 THR B CA 1
ATOM 1569 C C . THR B 1 30 ? -8.664 -11.406 -3.703 1 97.62 30 THR B C 1
ATOM 1571 O O . THR B 1 30 ? -9.703 -12.055 -3.586 1 97.62 30 THR B O 1
ATOM 1574 N N . PHE B 1 31 ? -8.648 -10.125 -3.689 1 98 31 PHE B N 1
ATOM 1575 C CA . PHE B 1 31 ? -9.859 -9.32 -3.584 1 98 31 PHE B CA 1
ATOM 1576 C C . PHE B 1 31 ? -10.547 -9.195 -4.938 1 98 31 PHE B C 1
ATOM 1578 O O . PHE B 1 31 ? -11.695 -8.758 -5.02 1 98 31 PHE B O 1
ATOM 1585 N N . GLU B 1 32 ? -9.789 -9.539 -6.004 1 97.5 32 GLU B N 1
ATOM 1586 C CA . GLU B 1 32 ? -10.367 -9.414 -7.34 1 97.5 32 GLU B CA 1
ATOM 1587 C C . GLU B 1 32 ? -11.555 -10.352 -7.516 1 97.5 32 GLU B C 1
ATOM 1589 O O . GLU B 1 32 ? -11.531 -11.492 -7.043 1 97.5 32 GLU B O 1
ATOM 1594 N N . THR B 1 33 ? -12.531 -9.828 -8.234 1 97.44 33 THR B N 1
ATOM 1595 C CA . THR B 1 33 ? -13.727 -10.641 -8.438 1 97.44 33 THR B CA 1
ATOM 1596 C C . THR B 1 33 ? -13.938 -10.93 -9.922 1 97.44 33 THR B C 1
ATOM 1598 O O . THR B 1 33 ? -14.789 -11.742 -10.281 1 97.44 33 THR B O 1
ATOM 1601 N N . GLU B 1 34 ? -13.164 -10.25 -10.734 1 97.5 34 GLU B N 1
ATOM 1602 C CA . GLU B 1 34 ? -13.242 -10.445 -12.18 1 97.5 34 GLU B CA 1
ATOM 1603 C C . GLU B 1 34 ? -11.852 -10.695 -12.773 1 97.5 34 GLU B C 1
ATOM 1605 O O . GLU B 1 34 ? -10.859 -10.172 -12.273 1 97.5 34 GLU B O 1
ATOM 1610 N N . VAL B 1 35 ? -11.859 -11.477 -13.781 1 98.12 35 VAL B N 1
ATOM 1611 C CA . VAL B 1 35 ? -10.617 -11.688 -14.516 1 98.12 35 VAL B CA 1
ATOM 1612 C C . VAL B 1 35 ? -10.305 -10.461 -15.375 1 98.12 35 VAL B C 1
ATOM 1614 O O . VAL B 1 35 ? -11.148 -10.008 -16.141 1 98.12 35 VAL B O 1
ATOM 1617 N N . PRO B 1 36 ? -9.211 -9.938 -15.219 1 97.56 36 PRO B N 1
ATOM 1618 C CA . PRO B 1 36 ? -8.883 -8.781 -16.062 1 97.56 36 PRO B CA 1
ATOM 1619 C C . PRO B 1 36 ? -8.703 -9.156 -17.531 1 97.56 36 PRO B C 1
ATOM 1621 O O . PRO B 1 36 ? -8.547 -10.344 -17.844 1 97.56 36 PRO B O 1
ATOM 1624 N N . THR B 1 37 ? -8.758 -8.148 -18.328 1 97.62 37 THR B N 1
ATOM 1625 C CA . THR B 1 37 ? -8.297 -8.359 -19.703 1 97.62 37 THR B CA 1
ATOM 1626 C C . THR B 1 37 ? -6.793 -8.594 -19.734 1 97.62 37 THR B C 1
ATOM 1628 O O . THR B 1 37 ? -6.086 -8.273 -18.766 1 97.62 37 THR B O 1
ATOM 1631 N N . ALA B 1 38 ? -6.352 -9.125 -20.812 1 96.81 38 ALA B N 1
ATOM 1632 C CA . ALA B 1 38 ? -4.914 -9.328 -20.969 1 96.81 38 ALA B CA 1
ATOM 1633 C C . ALA B 1 38 ? -4.152 -8.016 -20.859 1 96.81 38 ALA B C 1
ATOM 1635 O O . ALA B 1 38 ? -3.094 -7.953 -20.234 1 96.81 38 ALA B O 1
ATOM 1636 N N . GLU B 1 39 ? -4.684 -7.008 -21.422 1 97 39 GLU B N 1
ATOM 1637 C CA . GLU B 1 39 ? -4.062 -5.688 -21.391 1 97 39 GLU B CA 1
ATOM 1638 C C . GLU B 1 39 ? -3.99 -5.152 -19.969 1 97 39 GLU B C 1
ATOM 1640 O O . GLU B 1 39 ? -2.949 -4.645 -19.547 1 97 39 GLU B O 1
ATOM 1645 N N . ALA B 1 40 ? -5.066 -5.277 -19.234 1 96.62 40 ALA B N 1
ATOM 1646 C CA . ALA B 1 40 ? -5.105 -4.801 -17.859 1 96.62 40 ALA B CA 1
ATOM 1647 C C . ALA B 1 40 ? -4.117 -5.57 -16.984 1 96.62 40 ALA B C 1
ATOM 1649 O O . ALA B 1 40 ? -3.422 -4.977 -16.156 1 96.62 40 ALA B O 1
ATOM 1650 N N . TRP B 1 41 ? -4.094 -6.828 -17.219 1 97.31 41 TRP B N 1
ATOM 1651 C CA . TRP B 1 41 ? -3.139 -7.66 -16.484 1 97.31 41 TRP B CA 1
ATOM 1652 C C . TRP B 1 41 ? -1.707 -7.207 -16.766 1 97.31 41 TRP B C 1
ATOM 1654 O O . TRP B 1 41 ? -0.925 -7.008 -15.828 1 97.31 41 TRP B O 1
ATOM 1664 N N . ASN B 1 42 ? -1.409 -6.98 -17.984 1 96.94 42 ASN B N 1
ATOM 1665 C CA . ASN B 1 42 ? -0.059 -6.598 -18.391 1 96.94 42 ASN B CA 1
ATOM 1666 C C . ASN B 1 42 ? 0.338 -5.246 -17.812 1 96.94 42 ASN B C 1
ATOM 1668 O O . ASN B 1 42 ? 1.509 -5.02 -17.5 1 96.94 42 ASN B O 1
ATOM 1672 N N . MET B 1 43 ? -0.594 -4.406 -17.625 1 95.5 43 MET B N 1
ATOM 1673 C CA . MET B 1 43 ? -0.328 -3.068 -17.109 1 95.5 43 MET B CA 1
ATOM 1674 C C . MET B 1 43 ? -0.102 -3.113 -15.594 1 95.5 43 MET B C 1
ATOM 1676 O O . MET B 1 43 ? 0.603 -2.266 -15.047 1 95.5 43 MET B O 1
ATOM 1680 N N . GLU B 1 44 ? -0.648 -4.094 -14.977 1 95.75 44 GLU B N 1
ATOM 1681 C CA . GLU B 1 44 ? -0.593 -4.18 -13.523 1 95.75 44 GLU B CA 1
ATOM 1682 C C . GLU B 1 44 ? 0.706 -4.832 -13.055 1 95.75 44 GLU B C 1
ATOM 1684 O O . GLU B 1 44 ? 1.175 -4.57 -11.945 1 95.75 44 GLU B O 1
ATOM 1689 N N . TYR B 1 45 ? 1.243 -5.652 -13.891 1 97.81 45 TYR B N 1
ATOM 1690 C CA . TYR B 1 45 ? 2.434 -6.414 -13.523 1 97.81 45 TYR B CA 1
ATOM 1691 C C . TYR B 1 45 ? 3.668 -5.871 -14.234 1 97.81 45 TYR B C 1
ATOM 1693 O O . TYR B 1 45 ? 3.574 -5.363 -15.352 1 97.81 45 TYR B O 1
ATOM 1701 N N . PHE B 1 46 ? 4.742 -5.973 -13.578 1 98.19 46 PHE B N 1
ATOM 1702 C CA . PHE B 1 46 ? 6.012 -5.641 -14.211 1 98.19 46 PHE B CA 1
ATOM 1703 C C . PHE B 1 46 ? 6.312 -6.602 -15.352 1 98.19 46 PHE B C 1
ATOM 1705 O O . PHE B 1 46 ? 5.945 -7.777 -15.297 1 98.19 46 PHE B O 1
ATOM 1712 N N . ASN B 1 47 ? 7.062 -6.121 -16.312 1 97.06 47 ASN B N 1
ATOM 1713 C CA . ASN B 1 47 ? 7.488 -6.98 -17.406 1 97.06 47 ASN B CA 1
ATOM 1714 C C . ASN B 1 47 ? 8.609 -7.922 -16.984 1 97.06 47 ASN B C 1
ATOM 1716 O O . ASN B 1 47 ? 8.742 -9.023 -17.516 1 97.06 47 ASN B O 1
ATOM 1720 N N . GLU B 1 48 ? 9.32 -7.465 -16.047 1 97.38 48 GLU B N 1
ATOM 1721 C CA . GLU B 1 48 ? 10.398 -8.281 -15.5 1 97.38 48 GLU B CA 1
ATOM 1722 C C . GLU B 1 48 ? 9.867 -9.328 -14.523 1 97.38 48 GLU B C 1
ATOM 1724 O O . GLU B 1 48 ? 8.82 -9.125 -13.906 1 97.38 48 GLU B O 1
ATOM 1729 N N . CYS B 1 49 ? 10.648 -10.461 -14.422 1 98.31 49 CYS B N 1
ATOM 1730 C CA . CYS B 1 49 ? 10.43 -11.461 -13.375 1 98.31 49 CYS B CA 1
ATOM 1731 C C . CYS B 1 49 ? 9.102 -12.18 -13.586 1 98.31 49 CYS B C 1
ATOM 1733 O O . CYS B 1 49 ? 8.352 -12.398 -12.641 1 98.31 49 CYS B O 1
ATOM 1735 N N . ARG B 1 50 ? 8.75 -12.43 -14.789 1 98.5 50 ARG B N 1
ATOM 1736 C CA . ARG B 1 50 ? 7.605 -13.273 -15.125 1 98.5 50 ARG B CA 1
ATOM 1737 C C . ARG B 1 50 ? 8.047 -14.695 -15.453 1 98.5 50 ARG B C 1
ATOM 1739 O O . ARG B 1 50 ? 8.844 -14.906 -16.375 1 98.5 50 ARG B O 1
ATOM 1746 N N . TRP B 1 51 ? 7.516 -15.664 -14.727 1 98.56 51 TRP B N 1
ATOM 1747 C CA . TRP B 1 51 ? 7.918 -17.047 -14.914 1 98.56 51 TRP B CA 1
ATOM 1748 C C . TRP B 1 51 ? 6.707 -17.969 -14.891 1 98.56 51 TRP B C 1
ATOM 1750 O O . TRP B 1 51 ? 5.707 -17.688 -14.227 1 98.56 51 TRP B O 1
ATOM 1760 N N . VAL B 1 52 ? 6.844 -19.109 -15.578 1 98.31 52 VAL B N 1
ATOM 1761 C CA . VAL B 1 52 ? 5.801 -20.125 -15.555 1 98.31 52 VAL B CA 1
ATOM 1762 C C . VAL B 1 52 ? 6.418 -21.5 -15.305 1 98.31 52 VAL B C 1
ATOM 1764 O O . VAL B 1 52 ? 7.602 -21.703 -15.586 1 98.31 52 VAL B O 1
ATOM 1767 N N . LEU B 1 53 ? 5.641 -22.281 -14.695 1 97.94 53 LEU B N 1
ATOM 1768 C CA . LEU B 1 53 ? 5.945 -23.703 -14.586 1 97.94 53 LEU B CA 1
ATOM 1769 C C . LEU B 1 53 ? 5.074 -24.516 -15.539 1 97.94 53 LEU B C 1
ATOM 1771 O O . LEU B 1 53 ? 3.848 -24.391 -15.531 1 97.94 53 LEU B O 1
ATOM 1775 N N . GLU B 1 54 ? 5.758 -25.328 -16.328 1 96.44 54 GLU B N 1
ATOM 1776 C CA . GLU B 1 54 ? 5.066 -26.188 -17.281 1 96.44 54 GLU B CA 1
ATOM 1777 C C . GLU B 1 54 ? 5.18 -27.656 -16.875 1 96.44 54 GLU B C 1
ATOM 1779 O O . GLU B 1 54 ? 6.234 -28.094 -16.406 1 96.44 54 GLU B O 1
ATOM 1784 N N . ASN B 1 55 ? 4.031 -28.391 -17.109 1 95.19 55 ASN B N 1
ATOM 1785 C CA . ASN B 1 55 ? 4.082 -29.828 -16.844 1 95.19 55 ASN B CA 1
ATOM 1786 C C . ASN B 1 55 ? 4.582 -30.609 -18.062 1 95.19 55 ASN B C 1
ATOM 1788 O O . ASN B 1 55 ? 5.066 -30.016 -19.031 1 95.19 55 ASN B O 1
ATOM 1792 N N . GLU B 1 56 ? 4.496 -31.891 -17.984 1 93.62 56 GLU B N 1
ATOM 1793 C CA . GLU B 1 56 ? 5.047 -32.781 -19 1 93.62 56 GLU B CA 1
ATOM 1794 C C . GLU B 1 56 ? 4.293 -32.625 -20.328 1 93.62 56 GLU B C 1
ATOM 1796 O O . GLU B 1 56 ? 4.812 -32.969 -21.375 1 93.62 56 GLU B O 1
ATOM 1801 N N . ASN B 1 57 ? 3.082 -32.094 -20.328 1 94.38 57 ASN B N 1
ATOM 1802 C CA . ASN B 1 57 ? 2.281 -31.906 -21.531 1 94.38 57 ASN B CA 1
ATOM 1803 C C . ASN B 1 57 ? 2.395 -30.469 -22.047 1 94.38 57 ASN B C 1
ATOM 1805 O O . ASN B 1 57 ? 1.545 -30.016 -22.812 1 94.38 57 ASN B O 1
ATOM 1809 N N . ASN B 1 58 ? 3.305 -29.703 -21.5 1 94.25 58 ASN B N 1
ATOM 1810 C CA . ASN B 1 58 ? 3.572 -28.328 -21.891 1 94.25 58 ASN B CA 1
ATOM 1811 C C . ASN B 1 58 ? 2.418 -27.391 -21.531 1 94.25 58 ASN B C 1
ATOM 1813 O O . ASN B 1 58 ? 2.121 -26.453 -22.25 1 94.25 58 ASN B O 1
ATOM 1817 N N . GLU B 1 59 ? 1.803 -27.781 -20.484 1 96 59 GLU B N 1
ATOM 1818 C CA . GLU B 1 59 ? 0.752 -26.922 -19.938 1 96 59 GLU B CA 1
ATOM 1819 C C . GLU B 1 59 ? 1.264 -26.094 -18.766 1 96 59 GLU B C 1
ATOM 1821 O O . GLU B 1 59 ? 1.933 -26.625 -17.875 1 96 59 GLU B O 1
ATOM 1826 N N . VAL B 1 60 ? 0.962 -24.828 -18.875 1 98 60 VAL B N 1
ATOM 1827 C CA . VAL B 1 60 ? 1.303 -23.984 -17.734 1 98 60 VAL B CA 1
ATOM 1828 C C . VAL B 1 60 ? 0.439 -24.375 -16.531 1 98 60 VAL B C 1
ATOM 1830 O O . VAL B 1 60 ? -0.792 -24.344 -16.609 1 98 60 VAL B O 1
ATOM 1833 N N . VAL B 1 61 ? 1.072 -24.703 -15.422 1 97.44 61 VAL B N 1
ATOM 1834 C CA . VAL B 1 61 ? 0.316 -25.156 -14.266 1 97.44 61 VAL B CA 1
ATOM 1835 C C . VAL B 1 61 ? 0.441 -24.141 -13.133 1 97.44 61 VAL B C 1
ATOM 1837 O O . VAL B 1 61 ? -0.297 -24.219 -12.141 1 97.44 61 VAL B O 1
ATOM 1840 N N . GLY B 1 62 ? 1.396 -23.156 -13.25 1 98.12 62 GLY B N 1
ATOM 1841 C CA . GLY B 1 62 ? 1.603 -22.094 -12.289 1 98.12 62 GLY B CA 1
ATOM 1842 C C . GLY B 1 62 ? 2.441 -20.953 -12.836 1 98.12 62 GLY B C 1
ATOM 1843 O O . GLY B 1 62 ? 3.131 -21.109 -13.852 1 98.12 62 GLY B O 1
ATOM 1844 N N . TRP B 1 63 ? 2.291 -19.844 -12.203 1 98.5 63 TRP B N 1
ATOM 1845 C CA . TRP B 1 63 ? 3.082 -18.703 -12.633 1 98.5 63 TRP B CA 1
ATOM 1846 C C . TRP B 1 63 ? 3.326 -17.734 -11.477 1 98.5 63 TRP B C 1
ATOM 1848 O O . TRP B 1 63 ? 2.66 -17.828 -10.445 1 98.5 63 TRP B O 1
ATOM 1858 N N . CYS B 1 64 ? 4.328 -16.906 -11.656 1 98.5 64 CYS B N 1
ATOM 1859 C CA . CYS B 1 64 ? 4.594 -15.812 -10.727 1 98.5 64 CYS B CA 1
ATOM 1860 C C . CYS B 1 64 ? 4.965 -14.539 -11.461 1 98.5 64 CYS B C 1
ATOM 1862 O O . CYS B 1 64 ? 5.508 -14.586 -12.57 1 98.5 64 CYS B O 1
ATOM 1864 N N . ALA B 1 65 ? 4.648 -13.445 -10.883 1 98.62 65 ALA B N 1
ATOM 1865 C CA . ALA B 1 65 ? 4.941 -12.109 -11.391 1 98.62 65 ALA B CA 1
ATOM 1866 C C . ALA B 1 65 ? 4.945 -11.078 -10.258 1 98.62 65 ALA B C 1
ATOM 1868 O O . ALA B 1 65 ? 4.551 -11.383 -9.133 1 98.62 65 ALA B O 1
ATOM 1869 N N . LEU B 1 66 ? 5.465 -9.914 -10.547 1 98.75 66 LEU B N 1
ATOM 1870 C CA . LEU B 1 66 ? 5.551 -8.844 -9.562 1 98.75 66 LEU B CA 1
ATOM 1871 C C . LEU B 1 66 ? 4.617 -7.695 -9.922 1 98.75 66 LEU B C 1
ATOM 1873 O O . LEU B 1 66 ? 4.527 -7.309 -11.094 1 98.75 66 LEU B O 1
ATOM 1877 N N . LYS B 1 67 ? 3.967 -7.227 -8.953 1 97.88 67 LYS B N 1
ATOM 1878 C CA . LYS B 1 67 ? 3.141 -6.031 -9.117 1 97.88 67 LYS B CA 1
ATOM 1879 C C . LYS B 1 67 ? 3.793 -4.82 -8.453 1 97.88 67 LYS B C 1
ATOM 1881 O O . LYS B 1 67 ? 4.391 -4.938 -7.383 1 97.88 67 LYS B O 1
ATOM 1886 N N . ALA B 1 68 ? 3.557 -3.707 -9.078 1 94.88 68 ALA B N 1
ATOM 1887 C CA . ALA B 1 68 ? 4.008 -2.467 -8.453 1 94.88 68 ALA B CA 1
ATOM 1888 C C . ALA B 1 68 ? 3.111 -2.094 -7.273 1 94.88 68 ALA B C 1
ATOM 1890 O O . ALA B 1 68 ? 1.891 -2.252 -7.34 1 94.88 68 ALA B O 1
ATOM 1891 N N . ILE B 1 69 ? 3.684 -1.497 -6.242 1 95.62 69 ILE B N 1
ATOM 1892 C CA . ILE B 1 69 ? 2.895 -1.146 -5.066 1 95.62 69 ILE B CA 1
ATOM 1893 C C . ILE B 1 69 ? 2.842 0.374 -4.918 1 95.62 69 ILE B C 1
ATOM 1895 O O . ILE B 1 69 ? 2.059 0.898 -4.125 1 95.62 69 ILE B O 1
ATOM 1899 N N . SER B 1 70 ? 3.717 1.05 -5.613 1 94.75 70 SER B N 1
ATOM 1900 C CA . SER B 1 70 ? 3.826 2.5 -5.484 1 94.75 70 SER B CA 1
ATOM 1901 C C . SER B 1 70 ? 4.492 3.113 -6.711 1 94.75 70 SER B C 1
ATOM 1903 O O . SER B 1 70 ? 5.281 2.453 -7.391 1 94.75 70 SER B O 1
ATOM 1905 N N . LYS B 1 71 ? 4.219 4.375 -6.934 1 92.44 71 LYS B N 1
ATOM 1906 C CA . LYS B 1 71 ? 4.883 5.129 -7.992 1 92.44 71 LYS B CA 1
ATOM 1907 C C . LYS B 1 71 ? 6.039 5.953 -7.438 1 92.44 71 LYS B C 1
ATOM 1909 O O . LYS B 1 71 ? 6.773 6.598 -8.195 1 92.44 71 LYS B O 1
ATOM 1914 N N . ARG B 1 72 ? 6.23 5.906 -6.164 1 93.94 72 ARG B N 1
ATOM 1915 C CA . ARG B 1 72 ? 7.254 6.727 -5.523 1 93.94 72 ARG B CA 1
ATOM 1916 C C . ARG B 1 72 ? 8.648 6.16 -5.777 1 93.94 72 ARG B C 1
ATOM 1918 O O . ARG B 1 72 ? 8.867 4.953 -5.629 1 93.94 72 ARG B O 1
ATOM 1925 N N . GLU B 1 73 ? 9.531 7.055 -6.035 1 94.94 73 GLU B N 1
ATOM 1926 C CA . GLU B 1 73 ? 10.914 6.66 -6.281 1 94.94 73 GLU B CA 1
ATOM 1927 C C . GLU B 1 73 ? 11.508 5.941 -5.074 1 94.94 73 GLU B C 1
ATOM 1929 O O . GLU B 1 73 ? 12.25 4.965 -5.223 1 94.94 73 GLU B O 1
ATOM 1934 N N . ALA B 1 74 ? 11.148 6.301 -3.943 1 96.62 74 ALA B N 1
ATOM 1935 C CA . ALA B 1 74 ? 11.703 5.758 -2.705 1 96.62 74 ALA B CA 1
ATOM 1936 C C . ALA B 1 74 ? 11.32 4.289 -2.535 1 96.62 74 ALA B C 1
ATOM 1938 O O . ALA B 1 74 ? 11.938 3.568 -1.75 1 96.62 74 ALA B O 1
ATOM 1939 N N . LEU B 1 75 ? 10.289 3.869 -3.258 1 97.06 75 LEU B N 1
ATOM 1940 C CA . LEU B 1 75 ? 9.773 2.512 -3.104 1 97.06 75 LEU B CA 1
ATOM 1941 C C . LEU B 1 75 ? 9.922 1.725 -4.402 1 97.06 75 LEU B C 1
ATOM 1943 O O . LEU B 1 75 ? 9.273 0.688 -4.578 1 97.06 75 LEU B O 1
ATOM 1947 N N . LYS B 1 76 ? 10.734 2.164 -5.344 1 96.69 76 LYS B N 1
ATOM 1948 C CA . LYS B 1 76 ? 10.836 1.598 -6.688 1 96.69 76 LYS B CA 1
ATOM 1949 C C . LYS B 1 76 ? 11.336 0.155 -6.641 1 96.69 76 LYS B C 1
ATOM 1951 O O . LYS B 1 76 ? 11.07 -0.627 -7.555 1 96.69 76 LYS B O 1
ATOM 1956 N N . GLY B 1 77 ? 11.992 -0.239 -5.59 1 97.75 77 GLY B N 1
ATOM 1957 C CA . GLY B 1 77 ? 12.523 -1.587 -5.449 1 97.75 77 GLY B CA 1
ATOM 1958 C C . GLY B 1 77 ? 11.648 -2.482 -4.59 1 97.75 77 GLY B C 1
ATOM 1959 O O . GLY B 1 77 ? 12.094 -3.543 -4.145 1 97.75 77 GLY B O 1
ATOM 1960 N N . VAL B 1 78 ? 10.445 -2.066 -4.293 1 98.56 78 VAL B N 1
ATOM 1961 C CA . VAL B 1 78 ? 9.484 -2.848 -3.523 1 98.56 78 VAL B CA 1
ATOM 1962 C C . VAL B 1 78 ? 8.375 -3.352 -4.441 1 98.56 78 VAL B C 1
ATOM 1964 O O . VAL B 1 78 ? 7.816 -2.588 -5.234 1 98.56 78 VAL B O 1
ATOM 1967 N N . ALA B 1 79 ? 8.023 -4.637 -4.355 1 98.62 79 ALA B N 1
ATOM 1968 C CA . ALA B 1 79 ? 6.98 -5.176 -5.223 1 98.62 79 ALA B CA 1
ATOM 1969 C C . ALA B 1 79 ? 6.145 -6.223 -4.492 1 98.62 79 ALA B C 1
ATOM 1971 O O . ALA B 1 79 ? 6.605 -6.82 -3.516 1 98.62 79 ALA B O 1
ATOM 1972 N N . GLU B 1 80 ? 4.957 -6.387 -4.938 1 98.44 80 GLU B N 1
ATOM 1973 C CA . GLU B 1 80 ? 4.094 -7.473 -4.488 1 98.44 80 GLU B CA 1
ATOM 1974 C C . GLU B 1 80 ? 4.309 -8.734 -5.324 1 98.44 80 GLU B C 1
ATOM 1976 O O . GLU B 1 80 ? 4.289 -8.672 -6.555 1 98.44 80 GLU B O 1
ATOM 1981 N N . VAL B 1 81 ? 4.516 -9.812 -4.668 1 98.12 81 VAL B N 1
ATOM 1982 C CA . VAL B 1 81 ? 4.727 -11.078 -5.359 1 98.12 81 VAL B CA 1
ATOM 1983 C C . VAL B 1 81 ? 3.391 -11.789 -5.559 1 98.12 81 VAL B C 1
ATOM 1985 O O . VAL B 1 81 ? 2.592 -11.898 -4.625 1 98.12 81 VAL B O 1
ATOM 1988 N N . CYS B 1 82 ? 3.156 -12.211 -6.699 1 98.06 82 CYS B N 1
ATOM 1989 C CA . CYS B 1 82 ? 1.972 -12.984 -7.059 1 98.06 82 CYS B CA 1
ATOM 1990 C C . CYS B 1 82 ? 2.355 -14.359 -7.582 1 98.06 82 CYS B C 1
ATOM 1992 O O . CYS B 1 82 ? 3.117 -14.477 -8.547 1 98.06 82 CYS B O 1
ATOM 1994 N N . ILE B 1 83 ? 1.876 -15.367 -6.965 1 97.69 83 ILE B N 1
ATOM 1995 C CA . ILE B 1 83 ? 2.109 -16.75 -7.367 1 97.69 83 ILE B CA 1
ATOM 1996 C C . ILE B 1 83 ? 0.786 -17.516 -7.391 1 97.69 83 ILE B C 1
ATOM 1998 O O . ILE B 1 83 ? 0.053 -17.531 -6.398 1 97.69 83 ILE B O 1
ATOM 2002 N N . TYR B 1 84 ? 0.488 -18.125 -8.484 1 97.56 84 TYR B N 1
ATOM 2003 C CA . TYR B 1 84 ? -0.751 -18.875 -8.664 1 97.56 84 TYR B CA 1
ATOM 2004 C C . TYR B 1 84 ? -0.483 -20.234 -9.305 1 97.56 84 TYR B C 1
ATOM 2006 O O . TYR B 1 84 ? 0.39 -20.344 -10.164 1 97.56 84 TYR B O 1
ATOM 2014 N N . PHE B 1 85 ? -1.263 -21.188 -8.906 1 97.25 85 PHE B N 1
ATOM 2015 C CA . PHE B 1 85 ? -1.26 -22.531 -9.484 1 97.25 85 PHE B CA 1
ATOM 2016 C C . PHE B 1 85 ? -2.68 -22.984 -9.789 1 97.25 85 PHE B C 1
ATOM 2018 O O . PHE B 1 85 ? -3.623 -22.625 -9.078 1 97.25 85 PHE B O 1
ATOM 2025 N N . THR B 1 86 ? -2.754 -23.75 -10.797 1 97 86 THR B N 1
ATOM 2026 C CA . THR B 1 86 ? -4.023 -24.453 -10.969 1 97 86 THR B CA 1
ATOM 2027 C C . THR B 1 86 ? -4.316 -25.344 -9.773 1 97 86 THR B C 1
ATOM 2029 O O . THR B 1 86 ? -3.395 -25.828 -9.117 1 97 86 THR B O 1
ATOM 2032 N N . LYS B 1 87 ? -5.543 -25.578 -9.5 1 94.19 87 LYS B N 1
ATOM 2033 C CA . LYS B 1 87 ? -6.008 -26.25 -8.289 1 94.19 87 LYS B CA 1
ATOM 2034 C C . LYS B 1 87 ? -5.328 -27.609 -8.117 1 94.19 87 LYS B C 1
ATOM 2036 O O . LYS B 1 87 ? -4.859 -27.938 -7.027 1 94.19 87 LYS B O 1
ATOM 2041 N N . ALA B 1 88 ? -5.113 -28.297 -9.156 1 92.25 88 ALA B N 1
ATOM 2042 C CA . ALA B 1 88 ? -4.594 -29.672 -9.117 1 92.25 88 ALA B CA 1
ATOM 2043 C C . ALA B 1 88 ? -3.123 -29.688 -8.719 1 92.25 88 ALA B C 1
ATOM 2045 O O . ALA B 1 88 ? -2.584 -30.734 -8.359 1 92.25 88 ALA B O 1
ATOM 2046 N N . TYR B 1 89 ? -2.5 -28.578 -8.703 1 92.94 89 TYR B N 1
ATOM 2047 C CA . TYR B 1 89 ? -1.061 -28.547 -8.477 1 92.94 89 TYR B CA 1
ATOM 2048 C C . TYR B 1 89 ? -0.727 -27.766 -7.207 1 92.94 89 TYR B C 1
ATOM 2050 O O . TYR B 1 89 ? 0.443 -27.5 -6.93 1 92.94 89 TYR B O 1
ATOM 2058 N N . GLN B 1 90 ? -1.71 -27.391 -6.477 1 89.94 90 GLN B N 1
ATOM 2059 C CA . GLN B 1 90 ? -1.496 -26.703 -5.207 1 89.94 90 GLN B CA 1
ATOM 2060 C C . GLN B 1 90 ? -1.094 -27.688 -4.109 1 89.94 90 GLN B C 1
ATOM 2062 O O . GLN B 1 90 ? -1.534 -28.844 -4.113 1 89.94 90 GLN B O 1
ATOM 2067 N N . GLY B 1 91 ? -0.17 -27.281 -3.254 1 84.19 91 GLY B N 1
ATOM 2068 C CA . GLY B 1 91 ? 0.196 -28.094 -2.105 1 84.19 91 GLY B CA 1
ATOM 2069 C C . GLY B 1 91 ? 1.242 -29.141 -2.426 1 84.19 91 GLY B C 1
ATOM 2070 O O . GLY B 1 91 ? 1.423 -30.094 -1.67 1 84.19 91 GLY B O 1
ATOM 2071 N N . LYS B 1 92 ? 1.911 -29 -3.52 1 84.69 92 LYS B N 1
ATOM 2072 C CA . LYS B 1 92 ? 2.877 -30 -3.938 1 84.69 92 LYS B CA 1
ATOM 2073 C C . LYS B 1 92 ? 4.305 -29.484 -3.805 1 84.69 92 LYS B C 1
ATOM 2075 O O . LYS B 1 92 ? 5.254 -30.141 -4.254 1 84.69 92 LYS B O 1
ATOM 2080 N N . GLY B 1 93 ? 4.477 -28.281 -3.316 1 85.69 93 GLY B N 1
ATOM 2081 C CA . GLY B 1 93 ? 5.801 -27.719 -3.102 1 85.69 93 GLY B CA 1
ATOM 2082 C C . GLY B 1 93 ? 6.359 -27.031 -4.328 1 85.69 93 GLY B C 1
ATOM 2083 O O . GLY B 1 93 ? 7.496 -26.547 -4.312 1 85.69 93 GLY B O 1
ATOM 2084 N N . LEU B 1 94 ? 5.602 -26.906 -5.348 1 91.69 94 LEU B N 1
ATOM 2085 C CA . LEU B 1 94 ? 6.059 -26.312 -6.605 1 91.69 94 LEU B CA 1
ATOM 2086 C C . LEU B 1 94 ? 6.184 -24.797 -6.484 1 91.69 94 LEU B C 1
ATOM 2088 O O . LEU B 1 94 ? 6.965 -24.188 -7.211 1 91.69 94 LEU B O 1
ATOM 2092 N N . GLY B 1 95 ? 5.461 -24.25 -5.594 1 93.94 95 GLY B N 1
ATOM 2093 C CA . GLY B 1 95 ? 5.52 -22.812 -5.383 1 93.94 95 GLY B CA 1
ATOM 2094 C C . GLY B 1 95 ? 6.895 -22.328 -4.961 1 93.94 95 GLY B C 1
ATOM 2095 O O . GLY B 1 95 ? 7.34 -21.266 -5.387 1 93.94 95 GLY B O 1
ATOM 2096 N N . SER B 1 96 ? 7.535 -23.156 -4.207 1 93.94 96 SER B N 1
ATOM 2097 C CA . SER B 1 96 ? 8.852 -22.781 -3.703 1 93.94 96 SER B CA 1
ATOM 2098 C C . SER B 1 96 ? 9.859 -22.656 -4.84 1 93.94 96 SER B C 1
ATOM 2100 O O . SER B 1 96 ? 10.742 -21.797 -4.801 1 93.94 96 SER B O 1
ATOM 2102 N N . VAL B 1 97 ? 9.695 -23.469 -5.809 1 92.75 97 VAL B N 1
ATOM 2103 C CA . VAL B 1 97 ? 10.57 -23.406 -6.973 1 92.75 97 VAL B CA 1
ATOM 2104 C C . VAL B 1 97 ? 10.398 -22.078 -7.688 1 92.75 97 VAL B C 1
ATOM 2106 O O . VAL B 1 97 ? 11.375 -21.391 -7.992 1 92.75 97 VAL B O 1
ATOM 2109 N N . LEU B 1 98 ? 9.188 -21.688 -7.922 1 95.62 98 LEU B N 1
ATOM 2110 C CA . LEU B 1 98 ? 8.883 -20.422 -8.578 1 95.62 98 LEU B CA 1
ATOM 2111 C C . LEU B 1 98 ? 9.359 -19.25 -7.738 1 95.62 98 LEU B C 1
ATOM 2113 O O . LEU B 1 98 ? 9.977 -18.312 -8.258 1 95.62 98 LEU B O 1
ATOM 2117 N N . LEU B 1 99 ? 9.102 -19.344 -6.504 1 96.38 99 LEU B N 1
ATOM 2118 C CA . LEU B 1 99 ? 9.422 -18.234 -5.617 1 96.38 99 LEU B CA 1
ATOM 2119 C C . LEU B 1 99 ? 10.93 -18.031 -5.516 1 96.38 99 LEU B C 1
ATOM 2121 O O . LEU B 1 99 ? 11.406 -16.891 -5.531 1 96.38 99 LEU B O 1
ATOM 2125 N N . LYS B 1 100 ? 11.672 -19.078 -5.398 1 95.25 100 LYS B N 1
ATOM 2126 C CA . LYS B 1 100 ? 13.125 -18.984 -5.332 1 95.25 100 LYS B CA 1
ATOM 2127 C C . LYS B 1 100 ? 13.688 -18.328 -6.59 1 95.25 100 LYS B C 1
ATOM 2129 O O . LYS B 1 100 ? 14.562 -17.469 -6.512 1 95.25 100 LYS B O 1
ATOM 2134 N N . LYS B 1 101 ? 13.18 -18.797 -7.707 1 96.56 101 LYS B N 1
ATOM 2135 C CA . LYS B 1 101 ? 13.578 -18.172 -8.961 1 96.56 101 LYS B CA 1
ATOM 2136 C C . LYS B 1 101 ? 13.219 -16.688 -8.977 1 96.56 101 LYS B C 1
ATOM 2138 O O . LYS B 1 101 ? 14.031 -15.844 -9.375 1 96.56 101 LYS B O 1
ATOM 2143 N N . MET B 1 102 ? 12.062 -16.344 -8.555 1 97.19 102 MET B N 1
ATOM 2144 C CA . MET B 1 102 ? 11.57 -14.977 -8.508 1 97.19 102 MET B CA 1
ATOM 2145 C C . MET B 1 102 ? 12.453 -14.109 -7.609 1 97.19 102 MET B C 1
ATOM 2147 O O . MET B 1 102 ? 12.805 -12.984 -7.973 1 97.19 102 MET B O 1
ATOM 2151 N N . ILE B 1 103 ? 12.789 -14.609 -6.438 1 97.19 103 ILE B N 1
ATOM 2152 C CA . ILE B 1 103 ? 13.594 -13.859 -5.477 1 97.19 103 ILE B CA 1
ATOM 2153 C C . ILE B 1 103 ? 14.953 -13.516 -6.098 1 97.19 103 ILE B C 1
ATOM 2155 O O . ILE B 1 103 ? 15.359 -12.359 -6.098 1 97.19 103 ILE B O 1
ATOM 2159 N N . LEU B 1 104 ? 15.555 -14.516 -6.688 1 97 104 LEU B N 1
ATOM 2160 C CA . LEU B 1 104 ? 16.859 -14.297 -7.309 1 97 104 LEU B CA 1
ATOM 2161 C C . LEU B 1 104 ? 16.75 -13.312 -8.469 1 97 104 LEU B C 1
ATOM 2163 O O . LEU B 1 104 ? 17.531 -12.359 -8.555 1 97 104 LEU B O 1
ATOM 2167 N N . ASP B 1 105 ? 15.805 -13.57 -9.281 1 98.12 105 ASP B N 1
ATOM 2168 C CA . ASP B 1 105 ? 15.617 -12.727 -10.461 1 98.12 105 ASP B CA 1
ATOM 2169 C C . ASP B 1 105 ? 15.281 -11.289 -10.055 1 98.12 105 ASP B C 1
ATOM 2171 O O . ASP B 1 105 ? 15.805 -10.336 -10.633 1 98.12 105 ASP B O 1
ATOM 2175 N N . SER B 1 106 ? 14.398 -11.117 -9.109 1 98.38 106 SER B N 1
ATOM 2176 C CA . SER B 1 106 ? 14.008 -9.789 -8.648 1 98.38 106 SER B CA 1
ATOM 2177 C C . SER B 1 106 ? 15.203 -9.016 -8.109 1 98.38 106 SER B C 1
ATOM 2179 O O . SER B 1 106 ? 15.344 -7.82 -8.359 1 98.38 106 SER B O 1
ATOM 2181 N N . GLU B 1 107 ? 16.062 -9.664 -7.355 1 98.25 107 GLU B N 1
ATOM 2182 C CA . GLU B 1 107 ? 17.266 -9.023 -6.836 1 98.25 107 GLU B CA 1
ATOM 2183 C C . GLU B 1 107 ? 18.156 -8.531 -7.969 1 98.25 107 GLU B C 1
ATOM 2185 O O . GLU B 1 107 ? 18.703 -7.43 -7.898 1 98.25 107 GLU B O 1
ATOM 2190 N N . ASN B 1 108 ? 18.266 -9.32 -8.977 1 97.94 108 ASN B N 1
ATOM 2191 C CA . ASN B 1 108 ? 19.062 -8.945 -10.141 1 97.94 108 ASN B CA 1
ATOM 2192 C C . ASN B 1 108 ? 18.469 -7.723 -10.844 1 97.94 108 ASN B C 1
ATOM 2194 O O . ASN B 1 108 ? 19.188 -7.02 -11.57 1 97.94 108 ASN B O 1
ATOM 2198 N N . HIS B 1 109 ? 17.219 -7.48 -10.641 1 98.12 109 HIS B N 1
ATOM 2199 C CA . HIS B 1 109 ? 16.578 -6.344 -11.281 1 98.12 109 HIS B CA 1
ATOM 2200 C C . HIS B 1 109 ? 16.422 -5.18 -10.305 1 98.12 109 HIS B C 1
ATOM 2202 O O . HIS B 1 109 ? 15.734 -4.199 -10.609 1 98.12 109 HIS B O 1
ATOM 2208 N N . GLY B 1 110 ? 16.922 -5.285 -9.094 1 97.5 110 GLY B N 1
ATOM 2209 C CA . GLY B 1 110 ? 17.047 -4.156 -8.18 1 97.5 110 GLY B CA 1
ATOM 2210 C C . GLY B 1 110 ? 15.914 -4.086 -7.164 1 97.5 110 GLY B C 1
ATOM 2211 O O . GLY B 1 110 ? 15.797 -3.102 -6.434 1 97.5 110 GLY B O 1
ATOM 2212 N N . PHE B 1 111 ? 15.102 -5.117 -7.129 1 98.56 111 PHE B N 1
ATOM 2213 C CA . PHE B 1 111 ? 14.086 -5.16 -6.086 1 98.56 111 PHE B CA 1
ATOM 2214 C C . PHE B 1 111 ? 14.695 -5.551 -4.746 1 98.56 111 PHE B C 1
ATOM 2216 O O . PHE B 1 111 ? 15.375 -6.578 -4.645 1 98.56 111 PHE B O 1
ATOM 2223 N N . TRP B 1 112 ? 14.414 -4.75 -3.707 1 98.56 112 TRP B N 1
ATOM 2224 C CA . TRP B 1 112 ? 15.07 -5.02 -2.43 1 98.56 112 TRP B CA 1
ATOM 2225 C C . TRP B 1 112 ? 14.07 -5.574 -1.416 1 98.56 112 TRP B C 1
ATOM 2227 O O . TRP B 1 112 ? 14.469 -6.125 -0.387 1 98.56 112 TRP B O 1
ATOM 2237 N N . THR B 1 113 ? 12.789 -5.469 -1.636 1 98.75 113 THR B N 1
ATOM 2238 C CA . THR B 1 113 ? 11.773 -6.031 -0.753 1 98.75 113 THR B CA 1
ATOM 2239 C C . THR B 1 113 ? 10.617 -6.617 -1.562 1 98.75 113 THR B C 1
ATOM 2241 O O . THR B 1 113 ? 10.078 -5.953 -2.447 1 98.75 113 THR B O 1
ATOM 2244 N N . LEU B 1 114 ? 10.242 -7.805 -1.331 1 98.69 114 LEU B N 1
ATOM 2245 C CA . LEU B 1 114 ? 9.031 -8.438 -1.835 1 98.69 114 LEU B CA 1
ATOM 2246 C C . LEU B 1 114 ? 7.973 -8.539 -0.74 1 98.69 114 LEU B C 1
ATOM 2248 O O . LEU B 1 114 ? 8.289 -8.859 0.408 1 98.69 114 LEU B O 1
ATOM 2252 N N . GLN B 1 115 ? 6.77 -8.195 -1.067 1 98.81 115 GLN B N 1
ATOM 2253 C CA . GLN B 1 115 ? 5.707 -8.25 -0.068 1 98.81 115 GLN B CA 1
ATOM 2254 C C . GLN B 1 115 ? 4.465 -8.938 -0.623 1 98.81 115 GLN B C 1
ATOM 2256 O O . GLN B 1 115 ? 4.336 -9.109 -1.836 1 98.81 115 GLN B O 1
ATOM 2261 N N . VAL B 1 116 ? 3.619 -9.375 0.3 1 98.44 116 VAL B N 1
ATOM 2262 C CA . VAL B 1 116 ? 2.348 -9.984 -0.078 1 98.44 116 VAL B CA 1
ATOM 2263 C C . VAL B 1 116 ? 1.325 -9.781 1.037 1 98.44 116 VAL B C 1
ATOM 2265 O O . VAL B 1 116 ? 1.69 -9.664 2.209 1 98.44 116 VAL B O 1
ATOM 2268 N N . GLY B 1 117 ? 0.136 -9.633 0.699 1 98.5 117 GLY B N 1
ATOM 2269 C CA . GLY B 1 117 ? -1.001 -9.711 1.602 1 98.5 117 GLY B CA 1
ATOM 2270 C C . GLY B 1 117 ? -1.77 -11.016 1.478 1 98.5 117 GLY B C 1
ATOM 2271 O O . GLY B 1 117 ? -2.092 -11.445 0.369 1 98.5 117 GLY B O 1
ATOM 2272 N N . VAL B 1 118 ? -2.02 -11.617 2.617 1 98.69 118 VAL B N 1
ATOM 2273 C CA . VAL B 1 118 ? -2.658 -12.93 2.596 1 98.69 118 VAL B CA 1
ATOM 2274 C C . VAL B 1 118 ? -3.871 -12.93 3.523 1 98.69 118 VAL B C 1
ATOM 2276 O O . VAL B 1 118 ? -3.793 -12.453 4.656 1 98.69 118 VAL B O 1
ATOM 2279 N N . PHE B 1 119 ? -4.953 -13.477 3.012 1 98.62 119 PHE B N 1
ATOM 2280 C CA . PHE B 1 119 ? -6.094 -13.688 3.895 1 98.62 119 PHE B CA 1
ATOM 2281 C C . PHE B 1 119 ? -5.758 -14.703 4.977 1 98.62 119 PHE B C 1
ATOM 2283 O O . PHE B 1 119 ? -5.121 -15.719 4.703 1 98.62 119 PHE B O 1
ATOM 2290 N N . PRO B 1 120 ? -6.23 -14.453 6.223 1 98.38 120 PRO B N 1
ATOM 2291 C CA . PRO B 1 120 ? -5.969 -15.406 7.305 1 98.38 120 PRO B CA 1
ATOM 2292 C C . PRO B 1 120 ? -6.48 -16.812 6.988 1 98.38 120 PRO B C 1
ATOM 2294 O O . PRO B 1 120 ? -5.914 -17.797 7.469 1 98.38 120 PRO B O 1
ATOM 2297 N N . GLU B 1 121 ? -7.477 -16.938 6.152 1 97.31 121 GLU B N 1
ATOM 2298 C CA . GLU B 1 121 ? -8.086 -18.219 5.797 1 97.31 121 GLU B CA 1
ATOM 2299 C C . GLU B 1 121 ? -7.18 -19.016 4.863 1 97.31 121 GLU B C 1
ATOM 2301 O O . GLU B 1 121 ? -7.344 -20.219 4.715 1 97.31 121 GLU B O 1
ATOM 2306 N N . ASN B 1 122 ? -6.297 -18.344 4.238 1 96.81 122 ASN B N 1
ATOM 2307 C CA . ASN B 1 122 ? -5.418 -19 3.287 1 96.81 122 ASN B CA 1
ATOM 2308 C C . ASN B 1 122 ? -4.188 -19.594 3.975 1 96.81 122 ASN B C 1
ATOM 2310 O O . ASN B 1 122 ? -3.068 -19.125 3.75 1 96.81 122 ASN B O 1
ATOM 2314 N N . GLU B 1 123 ? -4.398 -20.609 4.66 1 96.06 123 GLU B N 1
ATOM 2315 C CA . GLU B 1 123 ? -3.365 -21.203 5.492 1 96.06 123 GLU B CA 1
ATOM 2316 C C . GLU B 1 123 ? -2.209 -21.734 4.645 1 96.06 123 GLU B C 1
ATOM 2318 O O . GLU B 1 123 ? -1.051 -21.672 5.062 1 96.06 123 GLU B O 1
ATOM 2323 N N . ILE B 1 124 ? -2.537 -22.25 3.547 1 93.62 124 ILE B N 1
ATOM 2324 C CA . ILE B 1 124 ? -1.514 -22.766 2.648 1 93.62 124 ILE B CA 1
ATOM 2325 C C . ILE B 1 124 ? -0.557 -21.641 2.248 1 93.62 124 ILE B C 1
ATOM 2327 O O . ILE B 1 124 ? 0.664 -21.812 2.307 1 93.62 124 ILE B O 1
ATOM 2331 N N . SER B 1 125 ? -1.096 -20.516 1.863 1 96.12 125 SER B N 1
ATOM 2332 C CA . SER B 1 125 ? -0.281 -19.359 1.477 1 96.12 125 SER B CA 1
ATOM 2333 C C . SER B 1 125 ? 0.528 -18.844 2.658 1 96.12 125 SER B C 1
ATOM 2335 O O . SER B 1 125 ? 1.695 -18.469 2.504 1 96.12 125 SER B O 1
ATOM 2337 N N . ILE B 1 126 ? -0.079 -18.812 3.836 1 97.44 126 ILE B N 1
ATOM 2338 C CA . ILE B 1 126 ? 0.604 -18.359 5.043 1 97.44 126 ILE B CA 1
ATOM 2339 C C . ILE B 1 126 ? 1.832 -19.234 5.301 1 97.44 126 ILE B C 1
ATOM 2341 O O . ILE B 1 126 ? 2.947 -18.719 5.43 1 97.44 126 ILE B O 1
ATOM 2345 N N . LYS B 1 127 ? 1.659 -20.516 5.336 1 95.5 127 LYS B N 1
ATOM 2346 C CA . LYS B 1 127 ? 2.752 -21.438 5.582 1 95.5 127 LYS B CA 1
ATOM 2347 C C . LYS B 1 127 ? 3.811 -21.359 4.488 1 95.5 127 LYS B C 1
ATOM 2349 O O . LYS B 1 127 ? 5.008 -21.422 4.77 1 95.5 127 LYS B O 1
ATOM 2354 N N . PHE B 1 128 ? 3.324 -21.266 3.307 1 96.06 128 PHE B N 1
ATOM 2355 C CA . PHE B 1 128 ? 4.195 -21.156 2.143 1 96.06 128 PHE B CA 1
ATOM 2356 C C . PHE B 1 128 ? 5.164 -19.984 2.299 1 96.06 128 PHE B C 1
ATOM 2358 O O . PHE B 1 128 ? 6.375 -20.156 2.16 1 96.06 128 PHE B O 1
ATOM 2365 N N . HIS B 1 129 ? 4.668 -18.797 2.605 1 97.44 129 HIS B N 1
ATOM 2366 C CA . HIS B 1 129 ? 5.516 -17.609 2.697 1 97.44 129 HIS B CA 1
ATOM 2367 C C . HIS B 1 129 ? 6.414 -17.672 3.926 1 97.44 129 HIS B C 1
ATOM 2369 O O . HIS B 1 129 ? 7.586 -17.281 3.863 1 97.44 129 HIS B O 1
ATOM 2375 N N . GLN B 1 130 ? 5.867 -18.141 5.004 1 97.25 130 GLN B N 1
ATOM 2376 C CA . GLN B 1 130 ? 6.691 -18.297 6.199 1 97.25 130 GLN B CA 1
ATOM 2377 C C . GLN B 1 130 ? 7.863 -19.234 5.941 1 97.25 130 GLN B C 1
ATOM 2379 O O . GLN B 1 130 ? 9 -18.938 6.301 1 97.25 130 GLN B O 1
ATOM 2384 N N . LYS B 1 131 ? 7.613 -20.312 5.258 1 95.69 131 LYS B N 1
ATOM 2385 C CA . LYS B 1 131 ? 8.633 -21.328 4.961 1 95.69 131 LYS B CA 1
ATOM 2386 C C . LYS B 1 131 ? 9.703 -20.766 4.027 1 95.69 131 LYS B C 1
ATOM 2388 O O . LYS B 1 131 ? 10.844 -21.234 4.027 1 95.69 131 LYS B O 1
ATOM 2393 N N . ASN B 1 132 ? 9.297 -19.797 3.299 1 96.38 132 ASN B N 1
ATOM 2394 C CA . ASN B 1 132 ? 10.227 -19.266 2.311 1 96.38 132 ASN B CA 1
ATOM 2395 C C . ASN B 1 132 ? 10.82 -17.938 2.762 1 96.38 132 ASN B C 1
ATOM 2397 O O . ASN B 1 132 ? 11.242 -17.125 1.934 1 96.38 132 ASN B O 1
ATOM 2401 N N . GLY B 1 133 ? 10.781 -17.594 4.043 1 96.88 133 GLY B N 1
ATOM 2402 C CA . GLY B 1 133 ? 11.594 -16.547 4.633 1 96.88 133 GLY B CA 1
ATOM 2403 C C . GLY B 1 133 ? 10.875 -15.211 4.715 1 96.88 133 GLY B C 1
ATOM 2404 O O . GLY B 1 133 ? 11.492 -14.18 5.008 1 96.88 133 GLY B O 1
ATOM 2405 N N . PHE B 1 134 ? 9.602 -15.211 4.465 1 98.5 134 PHE B N 1
ATOM 2406 C CA . PHE B 1 134 ? 8.844 -13.977 4.668 1 98.5 134 PHE B CA 1
ATOM 2407 C C . PHE B 1 134 ? 8.453 -13.82 6.133 1 98.5 134 PHE B C 1
ATOM 2409 O O . PHE B 1 134 ? 8.031 -14.781 6.777 1 98.5 134 PHE B O 1
ATOM 2416 N N . ARG B 1 135 ? 8.602 -12.648 6.633 1 98.5 135 ARG B N 1
ATOM 2417 C CA . ARG B 1 135 ? 8.148 -12.375 7.996 1 98.5 135 ARG B CA 1
ATOM 2418 C C . ARG B 1 135 ? 6.777 -11.703 7.996 1 98.5 135 ARG B C 1
ATOM 2420 O O . ARG B 1 135 ? 6.441 -10.969 7.062 1 98.5 135 ARG B O 1
ATOM 2427 N N . ILE B 1 136 ? 6.09 -11.891 9.039 1 98.81 136 ILE B N 1
ATOM 2428 C CA . ILE B 1 136 ? 4.832 -11.18 9.234 1 98.81 136 ILE B CA 1
ATOM 2429 C C . ILE B 1 136 ? 5.109 -9.75 9.703 1 98.81 136 ILE B C 1
ATOM 2431 O O . ILE B 1 136 ? 5.852 -9.539 10.664 1 98.81 136 ILE B O 1
ATOM 2435 N N . VAL B 1 137 ? 4.602 -8.836 9.031 1 98.88 137 VAL B N 1
ATOM 2436 C CA . VAL B 1 137 ? 4.68 -7.43 9.422 1 98.88 137 VAL B CA 1
ATOM 2437 C C . VAL B 1 137 ? 3.588 -7.113 10.445 1 98.88 137 VAL B C 1
ATOM 2439 O O . VAL B 1 137 ? 3.848 -6.477 11.469 1 98.88 137 VAL B O 1
ATOM 2442 N N . GLY B 1 138 ? 2.432 -7.523 10.133 1 98.81 138 GLY B N 1
ATOM 2443 C CA . GLY B 1 138 ? 1.231 -7.328 10.93 1 98.81 138 GLY B CA 1
ATOM 2444 C C . GLY B 1 138 ? -0.044 -7.656 10.18 1 98.81 138 GLY B C 1
ATOM 2445 O O . GLY B 1 138 ? 0.002 -8.195 9.07 1 98.81 138 GLY B O 1
ATOM 2446 N N . THR B 1 139 ? -1.164 -7.367 10.82 1 98.81 139 THR B N 1
ATOM 2447 C CA . THR B 1 139 ? -2.455 -7.68 10.211 1 98.81 139 THR B CA 1
ATOM 2448 C C . THR B 1 139 ? -3.324 -6.43 10.117 1 98.81 139 THR B C 1
ATOM 2450 O O . THR B 1 139 ? -3.512 -5.723 11.109 1 98.81 139 THR B O 1
ATOM 2453 N N . ARG B 1 140 ? -3.768 -6.125 8.906 1 98.75 140 ARG B N 1
ATOM 2454 C CA . ARG B 1 140 ? -4.816 -5.125 8.727 1 98.75 140 ARG B CA 1
ATOM 2455 C C . ARG B 1 140 ? -6.191 -5.719 9.016 1 98.75 140 ARG B C 1
ATOM 2457 O O . ARG B 1 140 ? -6.531 -6.789 8.508 1 98.75 140 ARG B O 1
ATOM 2464 N N . ARG B 1 141 ? -6.977 -5 9.727 1 97.88 141 ARG B N 1
ATOM 2465 C CA . ARG B 1 141 ? -8.25 -5.559 10.172 1 97.88 141 ARG B CA 1
ATOM 2466 C C . ARG B 1 141 ? -9.398 -5.039 9.312 1 97.88 141 ARG B C 1
ATOM 2468 O O . ARG B 1 141 ? -9.586 -3.826 9.188 1 97.88 141 ARG B O 1
ATOM 2475 N N . LYS B 1 142 ? -10.156 -6.016 8.742 1 98.06 142 LYS B N 1
ATOM 2476 C CA . LYS B 1 142 ? -11.328 -5.672 7.949 1 98.06 142 LYS B CA 1
ATOM 2477 C C . LYS B 1 142 ? -11.008 -4.582 6.934 1 98.06 142 LYS B C 1
ATOM 2479 O O . LYS B 1 142 ? -11.727 -3.582 6.84 1 98.06 142 LYS B O 1
ATOM 2484 N N . ILE B 1 143 ? -9.953 -4.801 6.215 1 98.44 143 ILE B N 1
ATOM 2485 C CA . ILE B 1 143 ? -9.375 -3.732 5.406 1 98.44 143 ILE B CA 1
ATOM 2486 C C . ILE B 1 143 ? -10.172 -3.57 4.113 1 98.44 143 ILE B C 1
ATOM 2488 O O . ILE B 1 143 ? -10.188 -2.488 3.52 1 98.44 143 ILE B O 1
ATOM 2492 N N . GLY B 1 144 ? -10.797 -4.582 3.691 1 97.88 144 GLY B N 1
ATOM 2493 C CA . GLY B 1 144 ? -11.578 -4.574 2.467 1 97.88 144 GLY B CA 1
ATOM 2494 C C . GLY B 1 144 ? -12.703 -5.594 2.477 1 97.88 144 GLY B C 1
ATOM 2495 O O . GLY B 1 144 ? -12.797 -6.418 3.389 1 97.88 144 GLY B O 1
ATOM 2496 N N . LYS B 1 145 ? -13.555 -5.477 1.449 1 96.38 145 LYS B N 1
ATOM 2497 C CA . LYS B 1 145 ? -14.672 -6.41 1.325 1 96.38 145 LYS B CA 1
ATOM 2498 C C . LYS B 1 145 ? -14.492 -7.316 0.108 1 96.38 145 LYS B C 1
ATOM 2500 O O . LYS B 1 145 ? -14.117 -6.848 -0.97 1 96.38 145 LYS B O 1
ATOM 2505 N N . LEU B 1 146 ? -14.688 -8.562 0.301 1 97.19 146 LEU B N 1
ATOM 2506 C CA . LEU B 1 146 ? -14.781 -9.555 -0.768 1 97.19 146 LEU B CA 1
ATOM 2507 C C . LEU B 1 146 ? -16.125 -10.266 -0.729 1 97.19 146 LEU B C 1
ATOM 2509 O O . LEU B 1 146 ? -16.469 -10.914 0.266 1 97.19 146 LEU B O 1
ATOM 2513 N N . ASN B 1 147 ? -16.906 -10.086 -1.782 1 94.5 147 ASN B N 1
ATOM 2514 C CA . ASN B 1 147 ? -18.25 -10.656 -1.858 1 94.5 147 ASN B CA 1
ATOM 2515 C C . ASN B 1 147 ? -19.094 -10.273 -0.644 1 94.5 147 ASN B C 1
ATOM 2517 O O . ASN B 1 147 ? -19.75 -11.133 -0.045 1 94.5 147 ASN B O 1
ATOM 2521 N N . GLY B 1 148 ? -18.922 -9.094 -0.219 1 93.5 148 GLY B N 1
ATOM 2522 C CA . GLY B 1 148 ? -19.766 -8.539 0.835 1 93.5 148 GLY B CA 1
ATOM 2523 C C . GLY B 1 148 ? -19.234 -8.828 2.229 1 93.5 148 GLY B C 1
ATOM 2524 O O . GLY B 1 148 ? -19.812 -8.375 3.221 1 93.5 148 GLY B O 1
ATOM 2525 N N . GLU B 1 149 ? -18.125 -9.5 2.344 1 96.5 149 GLU B N 1
ATOM 2526 C CA . GLU B 1 149 ? -17.578 -9.852 3.646 1 96.5 149 GLU B CA 1
ATOM 2527 C C . GLU B 1 149 ? -16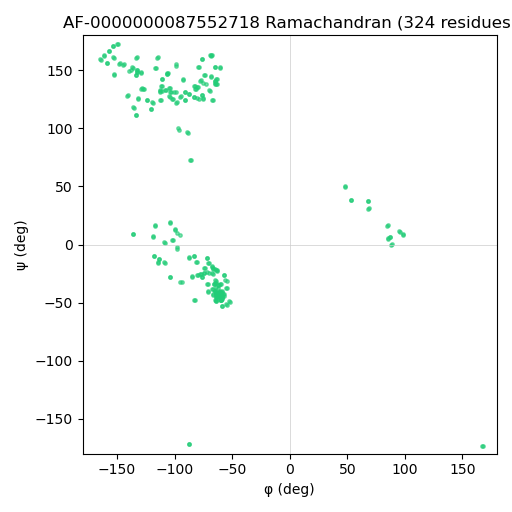.266 -9.102 3.912 1 96.5 149 GLU B C 1
ATOM 2529 O O . GLU B 1 149 ? -15.398 -9.039 3.049 1 96.5 149 GLU B O 1
ATOM 2534 N N . TRP B 1 150 ? -16.25 -8.547 5.082 1 97.69 150 TRP B N 1
ATOM 2535 C CA . TRP B 1 150 ? -15.016 -7.891 5.492 1 97.69 150 TRP B CA 1
ATOM 2536 C C . TRP B 1 150 ? -13.883 -8.898 5.645 1 97.69 150 TRP B C 1
ATOM 2538 O O . TRP B 1 150 ? -14.078 -9.977 6.215 1 97.69 150 TRP B O 1
ATOM 2548 N N . LYS B 1 151 ? -12.719 -8.516 5.188 1 98.38 151 LYS B N 1
ATOM 2549 C CA . LYS B 1 151 ? -11.562 -9.406 5.246 1 98.38 151 LYS B CA 1
ATOM 2550 C C . LYS B 1 151 ? -10.375 -8.719 5.918 1 98.38 151 LYS B C 1
ATOM 2552 O O . LYS B 1 151 ? -10.086 -7.559 5.637 1 98.38 151 LYS B O 1
ATOM 2557 N N . ASP B 1 152 ? -9.781 -9.492 6.832 1 98.62 152 ASP B N 1
ATOM 2558 C CA . ASP B 1 152 ? -8.461 -9.109 7.316 1 98.62 152 ASP B CA 1
ATOM 2559 C C . ASP B 1 152 ? -7.379 -9.445 6.289 1 98.62 152 ASP B C 1
ATOM 2561 O O . ASP B 1 152 ? -7.598 -10.266 5.398 1 98.62 152 ASP B O 1
ATOM 2565 N N . LEU B 1 153 ? -6.281 -8.805 6.41 1 98.75 153 LEU B N 1
ATOM 2566 C CA . LEU B 1 153 ? -5.141 -9.062 5.543 1 98.75 153 LEU B CA 1
ATOM 2567 C C . LEU B 1 153 ? -3.848 -9.133 6.352 1 98.75 153 LEU B C 1
ATOM 2569 O O . LEU B 1 153 ? -3.471 -8.164 7.016 1 98.75 153 LEU B O 1
ATOM 2573 N N . ILE B 1 154 ? -3.205 -10.258 6.336 1 98.88 154 ILE B N 1
ATOM 2574 C CA . ILE B 1 154 ? -1.89 -10.406 6.945 1 98.88 154 ILE B CA 1
ATOM 2575 C C . ILE B 1 154 ? -0.813 -9.922 5.98 1 98.88 154 ILE B C 1
ATOM 2577 O O . ILE B 1 154 ? -0.748 -10.367 4.832 1 98.88 154 ILE B O 1
ATOM 2581 N N . LEU B 1 155 ? 0.012 -9.039 6.438 1 98.88 155 LEU B N 1
ATOM 2582 C CA . LEU B 1 155 ? 1.073 -8.469 5.617 1 98.88 155 LEU B CA 1
ATOM 2583 C C . LEU B 1 155 ? 2.383 -9.227 5.82 1 98.88 155 LEU B C 1
ATOM 2585 O O . LEU B 1 155 ? 2.83 -9.406 6.953 1 98.88 155 LEU B O 1
ATOM 2589 N N . PHE B 1 156 ? 2.996 -9.656 4.715 1 98.88 156 PHE B N 1
ATOM 2590 C CA . PHE B 1 156 ? 4.301 -10.305 4.719 1 98.88 156 PHE B CA 1
ATOM 2591 C C . PHE B 1 156 ? 5.32 -9.477 3.943 1 98.88 156 PHE B C 1
ATOM 2593 O O . PHE B 1 156 ? 4.965 -8.781 2.994 1 98.88 156 PHE B O 1
ATOM 2600 N N . GLU B 1 157 ? 6.539 -9.617 4.332 1 98.81 157 GLU B N 1
ATOM 2601 C CA . GLU B 1 157 ? 7.598 -9.055 3.5 1 98.81 157 GLU B CA 1
ATOM 2602 C C . GLU B 1 157 ? 8.875 -9.891 3.594 1 98.81 157 GLU B C 1
ATOM 2604 O O . GLU B 1 157 ? 9.062 -10.641 4.555 1 98.81 157 GLU B O 1
ATOM 2609 N N . LYS B 1 158 ? 9.664 -9.82 2.627 1 98.38 158 LYS B N 1
ATOM 2610 C CA . LYS B 1 158 ? 11.008 -10.383 2.592 1 98.38 158 LYS B CA 1
ATOM 2611 C C . LYS B 1 158 ? 12.016 -9.375 2.035 1 98.38 158 LYS B C 1
ATOM 2613 O O . LYS B 1 158 ? 11.969 -9.039 0.85 1 98.38 158 LYS B O 1
ATOM 2618 N N . ARG B 1 159 ? 12.844 -8.922 2.83 1 97.81 159 ARG B N 1
ATOM 2619 C CA . ARG B 1 159 ? 13.922 -8.023 2.434 1 97.81 159 ARG B CA 1
ATOM 2620 C C . ARG B 1 159 ? 15.094 -8.797 1.847 1 97.81 159 ARG B C 1
ATOM 2622 O O . ARG B 1 159 ? 15.508 -9.82 2.398 1 97.81 159 ARG B O 1
ATOM 2629 N N . SER B 1 160 ? 15.586 -8.336 0.781 1 97.38 160 SER B N 1
ATOM 2630 C CA . SER B 1 160 ? 16.734 -8.953 0.146 1 97.38 160 SER B CA 1
ATOM 2631 C C . SER B 1 160 ? 17.969 -8.867 1.038 1 97.38 160 SER B C 1
ATOM 2633 O O . SER B 1 160 ? 18.25 -7.816 1.62 1 97.38 160 SER B O 1
ATOM 2635 N N . SER B 1 161 ? 18.734 -9.898 1.116 1 92.44 161 SER B N 1
ATOM 2636 C CA . SER B 1 161 ? 20 -9.891 1.832 1 92.44 161 SER B CA 1
ATOM 2637 C C . SER B 1 161 ? 21.141 -9.43 0.928 1 92.44 161 SER B C 1
ATOM 2639 O O . SER B 1 161 ? 22.25 -9.18 1.4 1 92.44 161 SER B O 1
ATOM 2641 N N . SER B 1 162 ? 20.875 -9.352 -0.278 1 92.12 162 SER B N 1
ATOM 2642 C CA . SER B 1 162 ? 21.906 -9.023 -1.255 1 92.12 162 SER B CA 1
ATOM 2643 C C . SER B 1 162 ? 21.938 -7.523 -1.544 1 92.12 162 SER B C 1
ATOM 2645 O O . SER B 1 162 ? 22.984 -6.98 -1.901 1 92.12 162 SER B O 1
ATOM 2647 N N . ILE B 1 163 ? 20.844 -6.902 -1.49 1 90.94 163 ILE B N 1
ATOM 2648 C CA . ILE B 1 163 ? 20.781 -5.461 -1.711 1 90.94 163 ILE B CA 1
ATOM 2649 C C . ILE B 1 163 ? 20.797 -4.73 -0.37 1 90.94 163 ILE B C 1
ATOM 2651 O O . ILE B 1 163 ? 19.812 -4.73 0.356 1 90.94 163 ILE B O 1
ATOM 2655 N N . MET B 1 164 ? 21.922 -4.207 0.109 1 80.25 164 MET B N 1
ATOM 2656 C CA . MET B 1 164 ? 22.141 -3.607 1.424 1 80.25 164 MET B CA 1
ATOM 2657 C C . MET B 1 164 ? 22.062 -2.086 1.349 1 80.25 164 MET B C 1
ATOM 2659 O O . MET B 1 164 ? 22.344 -1.494 0.309 1 80.25 164 MET B O 1
#

Solvent-accessible surface area (backbone atoms only — not comparable to full-atom values): 18009 Å² total; per-residue (Å²): 135,68,68,46,80,43,74,62,51,81,86,44,47,65,53,54,51,52,28,47,41,52,37,37,70,65,67,51,66,51,68,54,86,67,76,68,52,71,68,58,48,56,71,52,32,50,86,59,58,38,36,29,34,22,43,86,84,71,41,69,44,31,38,36,36,32,26,70,72,59,89,46,76,40,33,64,30,36,30,31,62,43,74,47,46,32,78,92,56,58,92,71,65,56,62,57,58,55,47,53,52,40,52,55,47,32,46,77,71,56,36,36,32,42,29,41,71,39,36,80,84,28,52,67,59,52,52,52,42,48,74,69,63,30,44,78,37,32,56,44,72,57,56,29,42,47,95,84,37,72,34,47,33,36,34,33,36,32,67,41,86,81,61,126,136,68,69,46,80,43,72,61,50,82,85,43,48,66,54,52,50,51,30,48,41,52,37,36,70,67,66,50,66,51,68,54,88,67,75,68,52,73,66,56,48,55,70,52,32,50,86,60,58,36,35,30,33,22,43,84,84,71,41,70,45,31,37,36,37,30,27,71,72,59,90,47,76,41,34,66,30,34,30,32,61,45,75,50,44,32,77,92,56,59,92,70,65,57,62,56,59,54,48,55,52,42,54,56,48,33,44,77,71,57,36,35,33,40,29,41,72,40,35,79,84,29,52,67,60,51,52,51,39,48,74,68,63,32,43,77,38,32,56,45,72,58,56,29,42,48,97,84,36,70,33,46,33,37,33,33,38,34,68,43,87,81,61,127

Sequence (328 aa):
MNYELREMLPVDEEQVLKIFKEGIESGIATFETEVPTAEAWNMEYFNECRWVLENENNEVVGWCALKAISKREALKGVAEVCIYFTKAYQGKGLGSVLLKKMILDSENHGFWTLQVGVFPENEISIKFHQKNGFRIVGTRRKIGKLNGEWKDLILFEKRSSSIMMNYELREMLPVDEEQVLKIFKEGIESGIATFETEVPTAEAWNMEYFNECRWVLENENNEVVGWCALKAISKREALKGVAEVCIYFTKAYQGKGLGSVLLKKMILDSENHGFWTLQVGVFPENEISIKFHQKNGFRIVGTRRKIGKLNGEWKDLILFEKRSSSIM